Protein AF-0000000084855900 (afdb_homodimer)

Structure (mmCIF, N/CA/C/O backbone):
data_AF-0000000084855900-model_v1
#
loop_
_entity.id
_entity.type
_entity.pdbx_description
1 polymer 'Thioesterase domain-containing protein'
#
loop_
_atom_site.group_PDB
_atom_site.id
_atom_site.type_symbol
_atom_site.label_atom_id
_atom_site.label_alt_id
_atom_site.label_comp_id
_atom_site.label_asym_id
_atom_site.label_entity_id
_atom_site.label_seq_id
_atom_site.pdbx_PDB_ins_code
_atom_site.Cartn_x
_atom_site.Cartn_y
_atom_site.Cartn_z
_atom_site.occupancy
_atom_site.B_iso_or_equiv
_atom_site.auth_seq_id
_atom_site.auth_comp_id
_atom_site.auth_asym_id
_atom_site.auth_atom_id
_atom_site.pdbx_PDB_model_num
ATOM 1 N N . MET A 1 1 ? 32.5 28.688 15.453 1 30.58 1 MET A N 1
ATOM 2 C CA . MET A 1 1 ? 32.219 27.281 15.195 1 30.58 1 MET A CA 1
ATOM 3 C C . MET A 1 1 ? 30.906 27.109 14.438 1 30.58 1 MET A C 1
ATOM 5 O O . MET A 1 1 ? 29.844 27.469 14.945 1 30.58 1 MET A O 1
ATOM 9 N N . SER A 1 2 ? 30.75 27.359 13.164 1 36.22 2 SER A N 1
ATOM 10 C CA . SER A 1 2 ? 29.578 27.469 12.297 1 36.22 2 SER A CA 1
ATOM 11 C C . SER A 1 2 ? 28.672 26.25 12.43 1 36.22 2 SER A C 1
ATOM 13 O O . SER A 1 2 ? 29.125 25.109 12.336 1 36.22 2 SER A O 1
ATOM 15 N N . SER A 1 3 ? 27.734 26.203 13.375 1 38.56 3 SER A N 1
ATOM 16 C CA . SER A 1 3 ? 26.797 25.109 13.648 1 38.56 3 SER A CA 1
ATOM 17 C C . SER A 1 3 ? 26.344 24.438 12.367 1 38.56 3 SER A C 1
ATOM 19 O O . SER A 1 3 ? 25.797 25.094 11.469 1 38.56 3 SER A O 1
ATOM 21 N N . SER A 1 4 ? 27.062 23.578 11.805 1 44.62 4 SER A N 1
ATOM 22 C CA . SER A 1 4 ? 26.781 22.812 10.586 1 44.62 4 SER A CA 1
ATOM 23 C C . SER A 1 4 ? 25.312 22.484 10.469 1 44.62 4 SER A C 1
ATOM 25 O O . SER A 1 4 ? 24.75 21.766 11.312 1 44.62 4 SER A O 1
ATOM 27 N N . GLN A 1 5 ? 24.484 23.391 10.156 1 47.09 5 GLN A N 1
ATOM 28 C CA . GLN A 1 5 ? 23.047 23.281 9.938 1 47.09 5 GLN A CA 1
ATOM 29 C C . GLN A 1 5 ? 22.688 21.984 9.234 1 47.09 5 GLN A C 1
ATOM 31 O O . GLN A 1 5 ? 23.234 21.672 8.172 1 47.09 5 GLN A O 1
ATOM 36 N N . ARG A 1 6 ? 22.422 21.031 10.023 1 54.19 6 ARG A N 1
ATOM 37 C CA . ARG A 1 6 ? 21.984 19.75 9.484 1 54.19 6 ARG A CA 1
ATOM 38 C C . ARG A 1 6 ? 21.094 19.938 8.258 1 54.19 6 ARG A C 1
ATOM 40 O O . ARG A 1 6 ? 20.141 20.719 8.305 1 54.19 6 ARG A O 1
ATOM 47 N N . LYS A 1 7 ? 21.688 19.656 7.051 1 56.81 7 LYS A N 1
ATOM 48 C CA . LYS A 1 7 ? 20.953 19.719 5.789 1 56.81 7 LYS A CA 1
ATOM 49 C C . LYS A 1 7 ? 19.672 18.922 5.855 1 56.81 7 LYS A C 1
ATOM 51 O O . LYS A 1 7 ? 19.688 17.719 6.121 1 56.81 7 LYS A O 1
ATOM 56 N N . VAL A 1 8 ? 18.578 19.625 6.027 1 66.94 8 VAL A N 1
ATOM 57 C CA . VAL A 1 8 ? 17.266 18.953 6.039 1 66.94 8 VAL A CA 1
ATOM 58 C C . VAL A 1 8 ? 16.969 18.391 4.652 1 66.94 8 VAL A C 1
ATOM 60 O O . VAL A 1 8 ? 17.312 19.016 3.639 1 66.94 8 VAL A O 1
ATOM 63 N N . TRP A 1 9 ? 16.531 17.234 4.602 1 67.94 9 TRP A N 1
ATOM 64 C CA . TRP A 1 9 ? 16.266 16.594 3.316 1 67.94 9 TRP A CA 1
ATOM 65 C C . TRP A 1 9 ? 15.117 17.281 2.596 1 67.94 9 TRP A C 1
ATOM 67 O O . TRP A 1 9 ? 15.086 17.344 1.363 1 67.94 9 TRP A O 1
ATOM 77 N N . LEU A 1 10 ? 14.141 17.828 3.396 1 76.19 10 LEU A N 1
ATOM 78 C CA . LEU A 1 10 ? 13 18.547 2.838 1 76.19 10 LEU A CA 1
ATOM 79 C C . LEU A 1 10 ? 12.523 19.641 3.791 1 76.19 10 LEU A C 1
ATOM 81 O O . LEU A 1 10 ? 12.227 19.359 4.957 1 76.19 10 LEU A O 1
ATOM 85 N N . ASP A 1 11 ? 12.477 20.859 3.244 1 80.56 11 ASP A N 1
ATOM 86 C CA . ASP A 1 11 ? 11.875 21.984 3.949 1 80.56 11 ASP A CA 1
ATOM 87 C C . ASP A 1 11 ? 10.461 22.266 3.434 1 80.56 11 ASP A C 1
ATOM 89 O O . ASP A 1 11 ? 10.289 22.734 2.309 1 80.56 11 ASP A O 1
ATOM 93 N N . PRO A 1 12 ? 9.469 22.031 4.277 1 85.44 12 PRO A N 1
ATOM 94 C CA . PRO A 1 12 ? 8.102 22.266 3.822 1 85.44 12 PRO A CA 1
ATOM 95 C C . PRO A 1 12 ? 7.879 23.688 3.336 1 85.44 12 PRO A C 1
ATOM 97 O O . PRO A 1 12 ? 7.078 23.922 2.426 1 85.44 12 PRO A O 1
ATOM 100 N N . ALA A 1 13 ? 8.586 24.609 3.881 1 85.62 13 ALA A N 1
ATOM 101 C CA . ALA A 1 13 ? 8.414 26.016 3.529 1 85.62 13 ALA A CA 1
ATOM 102 C C . ALA A 1 13 ? 8.922 26.297 2.117 1 85.62 13 ALA A C 1
ATOM 104 O O . ALA A 1 13 ? 8.586 27.312 1.52 1 85.62 13 ALA A O 1
ATOM 105 N N . SER A 1 14 ? 9.734 25.391 1.64 1 87.31 14 SER A N 1
ATOM 106 C CA . SER A 1 14 ? 10.32 25.594 0.319 1 87.31 14 SER A CA 1
ATOM 107 C C . SER A 1 14 ? 9.398 25.078 -0.78 1 87.31 14 SER A C 1
ATOM 109 O O . SER A 1 14 ? 9.633 25.328 -1.964 1 87.31 14 SER A O 1
ATOM 111 N N . LEU A 1 15 ? 8.328 24.453 -0.409 1 89.44 15 LEU A N 1
ATOM 112 C CA . LEU A 1 15 ? 7.43 23.859 -1.392 1 89.44 15 LEU A CA 1
ATOM 113 C C . LEU A 1 15 ? 6.422 24.891 -1.898 1 89.44 15 LEU A C 1
ATOM 115 O O . LEU A 1 15 ? 5.996 25.766 -1.147 1 89.44 15 LEU A O 1
ATOM 119 N N . ALA A 1 16 ? 6.078 24.75 -3.158 1 89.12 16 ALA A N 1
ATOM 120 C CA . ALA A 1 16 ? 5.051 25.609 -3.742 1 89.12 16 ALA A CA 1
ATOM 121 C C . ALA A 1 16 ? 3.693 25.359 -3.094 1 89.12 16 ALA A C 1
ATOM 123 O O . ALA A 1 16 ? 3.334 24.219 -2.812 1 89.12 16 ALA A O 1
ATOM 124 N N . ASP A 1 17 ? 2.965 26.469 -2.92 1 92.31 17 ASP A N 1
ATOM 125 C CA . ASP A 1 17 ? 1.607 26.328 -2.402 1 92.31 17 ASP A CA 1
ATOM 126 C C . ASP A 1 17 ? 0.7 25.641 -3.42 1 92.31 17 ASP A C 1
ATOM 128 O O . ASP A 1 17 ? 0.656 26.031 -4.586 1 92.31 17 ASP A O 1
ATOM 132 N N . GLU A 1 18 ? 0.108 24.609 -2.965 1 91.62 18 GLU A N 1
ATOM 133 C CA . GLU A 1 18 ? -0.857 23.859 -3.773 1 91.62 18 GLU A CA 1
ATOM 134 C C . GLU A 1 18 ? -2.105 23.516 -2.967 1 91.62 18 GLU A C 1
ATOM 136 O O . GLU A 1 18 ? -2.051 23.422 -1.738 1 91.62 18 GLU A O 1
ATOM 141 N N . GLY A 1 19 ? -3.199 23.406 -3.701 1 91.81 19 GLY A N 1
ATOM 142 C CA . GLY A 1 19 ? -4.438 23 -3.053 1 91.81 19 GLY A CA 1
ATOM 143 C C . GLY A 1 19 ? -5.184 24.156 -2.42 1 91.81 19 GLY A C 1
ATOM 144 O O . GLY A 1 19 ? -4.797 25.312 -2.588 1 91.81 19 GLY A O 1
ATOM 145 N N . ASP A 1 20 ? -6.316 23.859 -1.825 1 93.25 20 ASP A N 1
ATOM 146 C CA . ASP A 1 20 ? -7.199 24.828 -1.182 1 93.25 20 ASP A CA 1
ATOM 147 C C . ASP A 1 20 ? -7.379 24.5 0.3 1 93.25 20 ASP A C 1
ATOM 149 O O . ASP A 1 20 ? -7.953 23.469 0.649 1 93.25 20 ASP A O 1
ATOM 153 N N . ILE A 1 21 ? -6.922 25.391 1.163 1 95.94 21 ILE A N 1
ATOM 154 C CA . ILE A 1 21 ? -6.984 25.125 2.596 1 95.94 21 ILE A CA 1
ATOM 155 C C . ILE A 1 21 ? -8.258 25.734 3.178 1 95.94 21 ILE A C 1
ATOM 157 O O . ILE A 1 21 ? -8.523 25.594 4.375 1 95.94 21 ILE A O 1
ATOM 161 N N . SER A 1 22 ? -9.055 26.422 2.389 1 94.75 22 SER A N 1
ATOM 162 C CA . SER A 1 22 ? -10.188 27.188 2.885 1 94.75 22 SER A CA 1
ATOM 163 C C . SER A 1 22 ? -11.219 26.281 3.551 1 94.75 22 SER A C 1
ATOM 165 O O . SER A 1 22 ? -11.969 26.719 4.422 1 94.75 22 SER A O 1
ATOM 167 N N . GLU A 1 23 ? -11.266 25.031 3.156 1 93.62 23 GLU A N 1
ATOM 168 C CA . GLU A 1 23 ? -12.266 24.125 3.705 1 93.62 23 GLU A CA 1
ATOM 169 C C . GLU A 1 23 ? -11.68 23.281 4.828 1 93.62 23 GLU A C 1
ATOM 171 O O . GLU A 1 23 ? -12.359 22.422 5.391 1 93.62 23 GLU A O 1
ATOM 176 N N . ILE A 1 24 ? -10.414 23.469 5.109 1 97.38 24 ILE A N 1
ATOM 177 C CA . ILE A 1 24 ? -9.789 22.688 6.172 1 97.38 24 ILE A CA 1
ATOM 178 C C . ILE A 1 24 ? -10.023 23.359 7.52 1 97.38 24 ILE A C 1
ATOM 180 O O . ILE A 1 24 ? -9.477 24.438 7.793 1 97.38 24 ILE A O 1
ATOM 184 N N . GLY A 1 25 ? -10.859 22.781 8.281 1 97.81 25 GLY A N 1
ATOM 185 C CA . GLY A 1 25 ? -11.102 23.281 9.625 1 97.81 25 GLY A CA 1
ATOM 186 C C . GLY A 1 25 ? -10.039 22.859 10.625 1 97.81 25 GLY A C 1
ATOM 187 O O . GLY A 1 25 ? -8.969 22.391 10.234 1 97.81 25 GLY A O 1
ATOM 188 N N . GLY A 1 26 ? -10.289 23.078 11.914 1 97.25 26 GLY A N 1
ATOM 189 C CA . GLY A 1 26 ? -9.375 22.734 12.992 1 97.25 26 GLY A CA 1
ATOM 190 C C . GLY A 1 26 ? -8.727 23.938 13.633 1 97.25 26 GLY A C 1
ATOM 191 O O . GLY A 1 26 ? -9.148 25.078 13.398 1 97.25 26 GLY A O 1
ATOM 192 N N . ASN A 1 27 ? -7.809 23.703 14.477 1 97.69 27 ASN A N 1
ATOM 193 C CA . ASN A 1 27 ? -7.332 24.797 15.328 1 97.69 27 ASN A CA 1
ATOM 194 C C . ASN A 1 27 ? -5.898 25.188 14.977 1 97.69 27 ASN A C 1
ATOM 196 O O . ASN A 1 27 ? -5.215 25.828 15.773 1 97.69 27 ASN A O 1
ATOM 200 N N . LEU A 1 28 ? -5.426 24.734 13.789 1 97.06 28 LEU A N 1
ATOM 201 C CA . LEU A 1 28 ? -4.086 25.141 13.367 1 97.06 28 LEU A CA 1
ATOM 202 C C . LEU A 1 28 ? -4.137 26.406 12.516 1 97.06 28 LEU A C 1
ATOM 204 O O . LEU A 1 28 ? -5.121 26.656 11.82 1 97.06 28 LEU A O 1
ATOM 208 N N . PRO A 1 29 ? -3.07 27.188 12.625 1 96.31 29 PRO A N 1
ATOM 209 C CA . PRO A 1 29 ? -3.027 28.375 11.766 1 96.31 29 PRO A CA 1
ATOM 210 C C . PRO A 1 29 ? -2.947 28.031 10.281 1 96.31 29 PRO A C 1
ATOM 212 O O . PRO A 1 29 ? -2.508 26.938 9.922 1 96.31 29 PRO A O 1
ATOM 215 N N . ASP A 1 30 ? -3.303 29 9.414 1 96.5 30 ASP A N 1
ATOM 216 C CA . ASP A 1 30 ? -3.402 28.781 7.977 1 96.5 30 ASP A CA 1
ATOM 217 C C . ASP A 1 30 ? -2.047 28.406 7.383 1 96.5 30 ASP A C 1
ATOM 219 O O . ASP A 1 30 ? -1.97 27.578 6.473 1 96.5 30 ASP A O 1
ATOM 223 N N . HIS A 1 31 ? -1.013 29.016 7.922 1 94.88 31 HIS A N 1
ATOM 224 C CA . HIS A 1 31 ? 0.285 28.734 7.316 1 94.88 31 HIS A CA 1
ATOM 225 C C . HIS A 1 31 ? 0.711 27.297 7.562 1 94.88 31 HIS A C 1
ATOM 227 O O . HIS A 1 31 ? 1.352 26.672 6.711 1 94.88 31 HIS A O 1
ATOM 233 N N . ILE A 1 32 ? 0.362 26.703 8.672 1 95.31 32 ILE A N 1
ATOM 234 C CA . ILE A 1 32 ? 0.676 25.312 8.969 1 95.31 32 ILE A CA 1
ATOM 235 C C . ILE A 1 32 ? -0.184 24.391 8.094 1 95.31 32 ILE A C 1
ATOM 237 O O . ILE A 1 32 ? 0.309 23.406 7.547 1 95.31 32 ILE A O 1
ATOM 241 N N . LYS A 1 33 ? -1.46 24.781 7.961 1 96.94 33 LYS A N 1
ATOM 242 C CA . LYS A 1 33 ? -2.342 24.016 7.082 1 96.94 33 LYS A CA 1
ATOM 243 C C . LYS A 1 33 ? -1.806 23.984 5.656 1 96.94 33 LYS A C 1
ATOM 245 O O . LYS A 1 33 ? -1.74 22.922 5.031 1 96.94 33 LYS A O 1
ATOM 250 N N . GLN A 1 34 ? -1.378 25.125 5.211 1 96.69 34 GLN A N 1
ATOM 251 C CA . GLN A 1 34 ? -0.887 25.234 3.842 1 96.69 34 GLN A CA 1
ATOM 252 C C . GLN A 1 34 ? 0.396 24.422 3.652 1 96.69 34 GLN A C 1
ATOM 254 O O . GLN A 1 34 ? 0.539 23.703 2.67 1 96.69 34 GLN A O 1
ATOM 259 N N . GLN A 1 35 ? 1.272 24.562 4.566 1 94.69 35 GLN A N 1
ATOM 260 C CA . GLN A 1 35 ? 2.539 23.859 4.438 1 94.69 35 GLN A CA 1
ATOM 261 C C . GLN A 1 35 ? 2.328 22.344 4.484 1 94.69 35 GLN A C 1
ATOM 263 O O . GLN A 1 35 ? 2.977 21.594 3.748 1 94.69 35 GLN A O 1
ATOM 268 N N . SER A 1 36 ? 1.491 21.922 5.379 1 95.31 36 SER A N 1
ATOM 269 C CA . SER A 1 36 ? 1.183 20.5 5.449 1 95.31 36 SER A CA 1
ATOM 270 C C . SER A 1 36 ? 0.576 20 4.145 1 95.31 36 SER A C 1
ATOM 272 O O . SER A 1 36 ? 0.963 18.953 3.637 1 95.31 36 SER A O 1
ATOM 274 N N . LEU A 1 37 ? -0.334 20.75 3.621 1 95.75 37 LEU A N 1
ATOM 275 C CA . LEU A 1 37 ? -0.956 20.391 2.354 1 95.75 37 LEU A CA 1
ATOM 276 C C . LEU A 1 37 ? 0.073 20.375 1.228 1 95.75 37 LEU A C 1
ATOM 278 O O . LEU A 1 37 ? 0.018 19.516 0.339 1 95.75 37 LEU A O 1
ATOM 282 N N . ASN A 1 38 ? 0.996 21.328 1.29 1 94.69 38 ASN A N 1
ATOM 283 C CA . ASN A 1 38 ? 2.074 21.344 0.307 1 94.69 38 ASN A CA 1
ATOM 284 C C . ASN A 1 38 ? 2.885 20.047 0.338 1 94.69 38 ASN A C 1
ATOM 286 O O . ASN A 1 38 ? 3.209 19.484 -0.711 1 94.69 38 ASN A O 1
ATOM 290 N N . VAL A 1 39 ? 3.178 19.594 1.516 1 92.25 39 VAL A N 1
ATOM 291 C CA . VAL A 1 39 ? 3.943 18.359 1.662 1 92.25 39 VAL A CA 1
ATOM 292 C C . VAL A 1 39 ? 3.145 17.188 1.102 1 92.25 39 VAL A C 1
ATOM 294 O O . VAL A 1 39 ? 3.664 16.406 0.313 1 92.25 39 VAL A O 1
ATOM 297 N N . TYR A 1 40 ? 1.923 17.141 1.47 1 93.69 40 TYR A N 1
ATOM 298 C CA . TYR A 1 40 ? 1.043 16.062 1.015 1 93.69 40 TYR A CA 1
ATOM 299 C C . TYR A 1 40 ? 0.983 16.016 -0.508 1 93.69 40 TYR A C 1
ATOM 301 O O . TYR A 1 40 ? 1.199 14.969 -1.112 1 93.69 40 TYR A O 1
ATOM 309 N N . LEU A 1 41 ? 0.781 17.125 -1.14 1 92.69 41 LEU A N 1
ATOM 310 C CA . LEU A 1 41 ? 0.52 17.188 -2.574 1 92.69 41 LEU A CA 1
ATOM 311 C C . LEU A 1 41 ? 1.815 17.047 -3.369 1 92.69 41 LEU A C 1
ATOM 313 O O . LEU A 1 41 ? 1.841 16.422 -4.422 1 92.69 41 LEU A O 1
ATOM 317 N N . ASN A 1 42 ? 2.904 17.594 -2.83 1 88.62 42 ASN A N 1
ATOM 318 C CA . ASN A 1 42 ? 4.141 17.609 -3.604 1 88.62 42 ASN A CA 1
ATOM 319 C C . ASN A 1 42 ? 4.961 16.344 -3.381 1 88.62 42 ASN A C 1
ATOM 321 O O . ASN A 1 42 ? 5.645 15.875 -4.293 1 88.62 42 ASN A O 1
ATOM 325 N N . MET A 1 43 ? 4.906 15.805 -2.25 1 85.19 43 MET A N 1
ATOM 326 C CA . MET A 1 43 ? 5.754 14.664 -1.932 1 85.19 43 MET A CA 1
ATOM 327 C C . MET A 1 43 ? 4.957 13.359 -1.987 1 85.19 43 MET A C 1
ATOM 329 O O . MET A 1 43 ? 5.469 12.336 -2.436 1 85.19 43 MET A O 1
ATOM 333 N N . GLY A 1 44 ? 3.764 13.359 -1.503 1 85.81 44 GLY A N 1
ATOM 334 C CA . GLY A 1 44 ? 2.924 12.172 -1.46 1 85.81 44 GLY A CA 1
ATOM 335 C C . GLY A 1 44 ? 2.217 11.898 -2.773 1 85.81 44 GLY A C 1
ATOM 336 O O . GLY A 1 44 ? 2.365 10.812 -3.346 1 85.81 44 GLY A O 1
ATOM 337 N N . VAL A 1 45 ? 1.446 12.844 -3.262 1 86.88 45 VAL A N 1
ATOM 338 C CA . VAL A 1 45 ? 0.647 12.695 -4.473 1 86.88 45 VAL A CA 1
ATOM 339 C C . VAL A 1 45 ? 1.517 12.953 -5.699 1 86.88 45 VAL A C 1
ATOM 341 O O . VAL A 1 45 ? 1.47 12.195 -6.672 1 86.88 45 VAL A O 1
ATOM 344 N N . SER A 1 46 ? 2.391 14.016 -5.57 1 81.94 46 SER A N 1
ATOM 345 C CA . SER A 1 46 ? 3.379 14.375 -6.582 1 81.94 46 SER A CA 1
ATOM 346 C C . SER A 1 46 ? 2.709 14.852 -7.863 1 81.94 46 SER A C 1
ATOM 348 O O . SER A 1 46 ? 1.898 15.781 -7.836 1 81.94 46 SER A O 1
ATOM 350 N N . THR A 1 47 ? 3 14.266 -9.125 1 84.75 47 THR A N 1
ATOM 351 C CA . THR A 1 47 ? 2.561 14.812 -10.406 1 84.75 47 THR A CA 1
ATOM 352 C C . THR A 1 47 ? 1.522 13.906 -11.055 1 84.75 47 THR A C 1
ATOM 354 O O . THR A 1 47 ? 1.385 12.742 -10.672 1 84.75 47 THR A O 1
ATOM 357 N N . PRO A 1 48 ? 0.795 14.383 -12.023 1 84.94 48 PRO A N 1
ATOM 358 C CA . PRO A 1 48 ? -0.273 13.617 -12.664 1 84.94 48 PRO A CA 1
ATOM 359 C C . PRO A 1 48 ? 0.227 12.312 -13.273 1 84.94 48 PRO A C 1
ATOM 361 O O . PRO A 1 48 ? -0.548 11.359 -13.438 1 84.94 48 PRO A O 1
ATOM 364 N N . SER A 1 49 ? 1.394 12.234 -13.602 1 84.06 49 SER A N 1
ATOM 365 C CA . SER A 1 49 ? 1.915 11.031 -14.234 1 84.06 49 SER A CA 1
ATOM 366 C C . SER A 1 49 ? 2.342 10 -13.188 1 84.06 49 SER A C 1
ATOM 368 O O . SER A 1 49 ? 2.645 8.859 -13.523 1 84.06 49 SER A O 1
ATOM 370 N N . ARG A 1 50 ? 2.248 10.438 -11.922 1 83.19 50 ARG A N 1
ATOM 371 C CA . ARG A 1 50 ? 2.789 9.57 -10.875 1 83.19 50 ARG A CA 1
ATOM 372 C C . ARG A 1 50 ? 1.726 8.617 -10.352 1 83.19 50 ARG A C 1
ATOM 374 O O . ARG A 1 50 ? 0.531 8.914 -10.406 1 83.19 50 ARG A O 1
ATOM 381 N N . PHE A 1 51 ? 2.236 7.559 -9.836 1 83.75 51 PHE A N 1
ATOM 382 C CA . PHE A 1 51 ? 1.392 6.547 -9.211 1 83.75 51 PHE A CA 1
ATOM 383 C C . PHE A 1 51 ? 0.511 7.168 -8.133 1 83.75 51 PHE A C 1
ATOM 385 O O . PHE A 1 51 ? 0.986 7.961 -7.32 1 83.75 51 PHE A O 1
ATOM 392 N N . GLY A 1 52 ? -0.787 6.906 -8.219 1 84.81 52 GLY A N 1
ATOM 393 C CA . GLY A 1 52 ? -1.71 7.25 -7.148 1 84.81 52 GLY A CA 1
ATOM 394 C C . GLY A 1 52 ? -2.174 8.695 -7.199 1 84.81 52 GLY A C 1
ATOM 395 O O . GLY A 1 52 ? -2.893 9.148 -6.309 1 84.81 52 GLY A O 1
ATOM 396 N N . TYR A 1 53 ? -1.761 9.359 -8.203 1 88.06 53 TYR A N 1
ATOM 397 C CA . TYR A 1 53 ? -2.061 10.781 -8.305 1 88.06 53 TYR A CA 1
ATOM 398 C C . TYR A 1 53 ? -3.559 11.039 -8.195 1 88.06 53 TYR A C 1
ATOM 400 O O . TYR A 1 53 ? -4 11.852 -7.379 1 88.06 53 TYR A O 1
ATOM 408 N N . LYS A 1 54 ? -4.328 10.32 -8.992 1 88.5 54 LYS A N 1
ATOM 409 C CA . LYS A 1 54 ? -5.77 10.531 -9 1 88.5 54 LYS A CA 1
ATOM 410 C C . LYS A 1 54 ? -6.379 10.242 -7.633 1 88.5 54 LYS A C 1
ATOM 412 O O . LYS A 1 54 ? -7.211 11.008 -7.145 1 88.5 54 LYS A O 1
ATOM 417 N N . LEU A 1 55 ? -5.98 9.195 -7.055 1 91.06 55 LEU A N 1
ATOM 418 C CA . LEU A 1 55 ? -6.488 8.805 -5.742 1 91.06 55 LEU A CA 1
ATOM 419 C C . LEU A 1 55 ? -6.113 9.844 -4.688 1 91.06 55 LEU A C 1
ATOM 421 O O . LEU A 1 55 ? -6.977 10.328 -3.953 1 91.06 55 LEU A O 1
ATOM 425 N N . GLY A 1 56 ? -4.879 10.219 -4.645 1 92.94 56 GLY A N 1
ATOM 426 C CA . GLY A 1 56 ? -4.422 11.195 -3.668 1 92.94 56 GLY A CA 1
ATOM 427 C C . GLY A 1 56 ? -5.125 12.531 -3.785 1 92.94 56 GLY A C 1
ATOM 428 O O . GLY A 1 56 ? -5.43 13.172 -2.775 1 92.94 56 GLY A O 1
ATOM 429 N N . ARG A 1 57 ? -5.367 12.867 -5.012 1 93.31 57 ARG A N 1
ATOM 430 C CA . ARG A 1 57 ? -6.004 14.156 -5.266 1 93.31 57 ARG A CA 1
ATOM 431 C C . ARG A 1 57 ? -7.477 14.125 -4.883 1 93.31 57 ARG A C 1
ATOM 433 O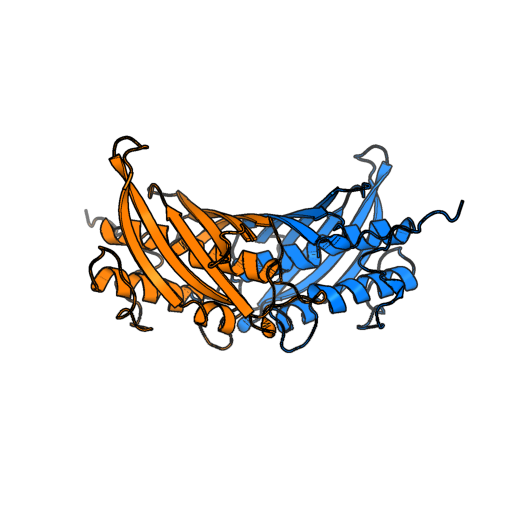 O . ARG A 1 57 ? -8.102 15.172 -4.695 1 93.31 57 ARG A O 1
ATOM 440 N N . SER A 1 58 ? -8.031 13 -4.766 1 94.81 58 SER A N 1
ATOM 441 C CA . SER A 1 58 ? -9.453 12.852 -4.496 1 94.81 58 SER A CA 1
ATOM 442 C C . SER A 1 58 ? -9.75 12.969 -3.006 1 94.81 58 SER A C 1
ATOM 444 O O . SER A 1 58 ? -10.914 13.016 -2.602 1 94.81 58 SER A O 1
ATOM 446 N N . VAL A 1 59 ? -8.758 13 -2.154 1 96.75 59 VAL A N 1
ATOM 447 C CA . VAL A 1 59 ? -8.961 13.156 -0.717 1 96.75 59 VAL A CA 1
ATOM 448 C C . VAL A 1 59 ? -9.312 14.602 -0.398 1 96.75 59 VAL A C 1
ATOM 450 O O . VAL A 1 59 ? -8.57 15.523 -0.759 1 96.75 59 VAL A O 1
ATOM 453 N N . LYS A 1 60 ? -10.438 14.805 0.186 1 97.12 60 LYS A N 1
ATOM 454 C CA . LYS A 1 60 ? -10.836 16.109 0.688 1 97.12 60 LYS A CA 1
ATOM 455 C C . LYS A 1 60 ? -10.469 16.281 2.158 1 97.12 60 LYS A C 1
ATOM 457 O O . LYS A 1 60 ? -11.031 15.609 3.025 1 97.12 60 LYS A O 1
ATOM 462 N N . TRP A 1 61 ? -9.625 17.172 2.449 1 97.69 61 TRP A N 1
ATOM 463 C CA . TRP A 1 61 ? -9.195 17.391 3.826 1 97.69 61 TRP A CA 1
ATOM 464 C C . TRP A 1 61 ? -10.219 18.234 4.586 1 97.69 61 TRP A C 1
ATOM 466 O O . TRP A 1 61 ? -10.656 19.281 4.094 1 97.69 61 TRP A O 1
ATOM 476 N N . ILE A 1 62 ? -10.484 17.812 5.797 1 97.62 62 ILE A N 1
ATOM 477 C CA . ILE A 1 62 ? -11.586 18.391 6.555 1 97.62 62 ILE A CA 1
ATOM 478 C C . ILE A 1 62 ? -11.039 19.109 7.785 1 97.62 62 ILE A C 1
ATOM 480 O O . ILE A 1 62 ? -11.562 20.156 8.18 1 97.62 62 ILE A O 1
ATOM 484 N N . GLU A 1 63 ? -10.008 18.547 8.328 1 97.69 63 GLU A N 1
ATOM 485 C CA . GLU A 1 63 ? -9.578 19.078 9.625 1 97.69 63 GLU A CA 1
ATOM 486 C C . GLU A 1 63 ? -8.094 18.812 9.867 1 97.69 63 GLU A C 1
ATOM 488 O O . GLU A 1 63 ? -7.602 17.719 9.562 1 97.69 63 GLU A O 1
ATOM 493 N N . TYR A 1 64 ? -7.414 19.781 10.328 1 98.12 64 TYR A N 1
ATOM 494 C CA . TYR A 1 64 ? -6.105 19.672 10.961 1 98.12 64 TYR A CA 1
ATOM 495 C C . TYR A 1 64 ? -6.137 20.234 12.375 1 98.12 64 TYR A C 1
ATOM 497 O O . TYR A 1 64 ? -6.441 21.406 12.586 1 98.12 64 TYR A O 1
ATOM 505 N N . SER A 1 65 ? -5.828 19.406 13.359 1 97.75 65 SER A N 1
ATOM 506 C CA . SER A 1 65 ? -5.949 19.859 14.742 1 97.75 65 SER A CA 1
ATOM 507 C C . SER A 1 65 ? -4.875 19.234 15.625 1 97.75 65 SER A C 1
ATOM 509 O O . SER A 1 65 ? -4.387 18.141 15.344 1 97.75 65 SER A O 1
ATOM 511 N N . ILE A 1 66 ? -4.508 19.969 16.609 1 96.38 66 ILE A N 1
ATOM 512 C CA . ILE A 1 66 ? -3.727 19.453 17.719 1 96.38 66 ILE A CA 1
ATOM 513 C C . ILE A 1 66 ? -4.465 19.719 19.031 1 96.38 66 ILE A C 1
ATOM 515 O O . ILE A 1 66 ? -4.902 20.844 19.281 1 96.38 66 ILE A O 1
ATOM 519 N N . HIS A 1 67 ? -4.645 18.656 19.719 1 94.69 67 HIS A N 1
ATOM 520 C CA . HIS A 1 67 ? -5.352 18.766 20.984 1 94.69 67 HIS A CA 1
ATOM 521 C C . HIS A 1 67 ? -4.594 18.062 22.094 1 94.69 67 HIS A C 1
ATOM 523 O O . HIS A 1 67 ? -3.75 17.203 21.828 1 94.69 67 HIS A O 1
ATOM 529 N N . LYS A 1 68 ? -4.91 18.578 23.312 1 91.38 68 LYS A N 1
ATOM 530 C CA . LYS A 1 68 ? -4.457 17.812 24.469 1 91.38 68 LYS A CA 1
ATOM 531 C C . LYS A 1 68 ? -5.344 16.594 24.703 1 91.38 68 LYS A C 1
ATOM 533 O O . LYS A 1 68 ? -6.566 16.672 24.562 1 91.38 68 LYS A O 1
ATOM 538 N N . ASN A 1 69 ? -4.672 15.469 24.922 1 85.88 69 ASN A N 1
ATOM 539 C CA . ASN A 1 69 ? -5.391 14.227 25.188 1 85.88 69 ASN A CA 1
ATOM 540 C C . ASN A 1 69 ? -5.488 13.945 26.688 1 85.88 69 ASN A C 1
ATOM 542 O O . ASN A 1 69 ? -4.508 13.547 27.312 1 85.88 69 ASN A O 1
ATOM 546 N N . PRO A 1 70 ? -6.629 14.117 27.25 1 86.12 70 PRO A N 1
ATOM 547 C CA . PRO A 1 70 ? -6.758 13.914 28.703 1 86.12 70 PRO A CA 1
ATOM 548 C C . PRO A 1 70 ? -6.426 12.484 29.125 1 86.12 70 PRO A C 1
ATOM 550 O O . PRO A 1 70 ? -5.898 12.273 30.219 1 86.12 70 PRO A O 1
ATOM 553 N N . GLU A 1 71 ? -6.672 11.594 28.344 1 83.38 71 GLU A N 1
ATOM 554 C CA . GLU A 1 71 ? -6.406 10.195 28.656 1 83.38 71 GLU A CA 1
ATOM 555 C C . GLU A 1 71 ? -4.906 9.906 28.672 1 83.38 71 GLU A C 1
ATOM 557 O O . GLU A 1 71 ? -4.473 8.875 29.188 1 83.38 71 GLU A O 1
ATOM 562 N N . ARG A 1 72 ? -4.215 10.828 28.109 1 82.69 72 ARG A N 1
ATOM 563 C CA . ARG A 1 72 ? -2.764 10.688 28.078 1 82.69 72 ARG A CA 1
ATOM 564 C C . ARG A 1 72 ? -2.09 11.797 28.891 1 82.69 72 ARG A C 1
ATOM 566 O O . ARG A 1 72 ? -1.09 12.367 28.453 1 82.69 72 ARG A O 1
ATOM 573 N N . ASN A 1 73 ? -2.666 12.07 29.984 1 88.62 73 ASN A N 1
ATOM 574 C CA . ASN A 1 73 ? -2.148 13.055 30.922 1 88.62 73 ASN A CA 1
ATOM 575 C C . ASN A 1 73 ? -1.968 14.422 30.266 1 88.62 73 ASN A C 1
ATOM 577 O O . ASN A 1 73 ? -1.02 15.148 30.578 1 88.62 73 ASN A O 1
ATOM 581 N N . GLY A 1 74 ? -2.721 14.633 29.203 1 87.25 74 GLY A N 1
ATOM 582 C CA . GLY A 1 74 ? -2.732 15.945 28.594 1 87.25 74 GLY A CA 1
ATOM 583 C C . GLY A 1 74 ? -1.684 16.109 27.516 1 87.25 74 GLY A C 1
ATOM 584 O O . GLY A 1 74 ? -1.439 17.219 27.031 1 87.25 74 GLY A O 1
ATOM 585 N N . ARG A 1 75 ? -1.146 15.023 27.203 1 87.69 75 ARG A N 1
ATOM 586 C CA . ARG A 1 75 ? -0.185 15.117 26.109 1 87.69 75 ARG A CA 1
ATOM 587 C C . ARG A 1 75 ? -0.883 15.453 24.797 1 87.69 75 ARG A C 1
ATOM 589 O O . ARG A 1 75 ? -2.037 15.07 24.594 1 87.69 75 ARG A O 1
ATOM 596 N N . ALA A 1 76 ? -0.101 16.156 23.969 1 91.56 76 ALA A N 1
ATOM 597 C CA . ALA A 1 76 ? -0.678 16.625 22.719 1 91.56 76 ALA A CA 1
ATOM 598 C C . ALA A 1 76 ? -0.813 15.492 21.703 1 91.56 76 ALA A C 1
ATOM 600 O O . ALA A 1 76 ? 0.002 14.57 21.703 1 91.56 76 ALA A O 1
ATOM 601 N N . GLU A 1 77 ? -1.892 15.539 20.938 1 94.06 77 GLU A N 1
ATOM 602 C CA . GLU A 1 77 ? -2.078 14.672 19.781 1 94.06 77 GLU A CA 1
ATOM 603 C C . GLU A 1 77 ? -2.449 15.484 18.547 1 94.06 77 GLU A C 1
ATOM 605 O O . GLU A 1 77 ? -3.209 16.453 18.641 1 94.06 77 GLU A O 1
ATOM 610 N N . ALA A 1 78 ? -1.842 15.148 17.484 1 96.25 78 ALA A N 1
ATOM 611 C CA . ALA A 1 78 ? -2.166 15.766 16.203 1 96.25 78 ALA A CA 1
ATOM 612 C C . ALA A 1 78 ? -3.121 14.883 15.398 1 96.25 78 ALA A C 1
ATOM 614 O O . ALA A 1 78 ? -2.965 13.664 15.359 1 96.25 78 ALA A O 1
ATOM 615 N N . ILE A 1 79 ? -4.105 15.531 14.805 1 96.88 79 ILE A N 1
ATOM 616 C CA . ILE A 1 79 ? -5.133 14.797 14.07 1 96.88 79 ILE A CA 1
ATOM 617 C C . ILE A 1 79 ? -5.348 15.445 12.703 1 96.88 79 ILE A C 1
ATOM 619 O O . ILE A 1 79 ? -5.473 16.672 12.602 1 96.88 79 ILE A O 1
ATOM 623 N N . THR A 1 80 ? -5.289 14.648 11.68 1 98.25 80 THR A N 1
ATOM 624 C CA . THR A 1 80 ? -5.785 15.047 10.367 1 98.25 80 THR A CA 1
ATOM 625 C C . THR A 1 80 ? -6.98 14.195 9.961 1 98.25 80 THR A C 1
ATOM 627 O O . THR A 1 80 ? -7.004 12.992 10.211 1 98.25 80 THR A O 1
ATOM 630 N N . LEU A 1 81 ? -7.949 14.859 9.414 1 98.25 81 LEU A N 1
ATOM 631 C CA . LEU A 1 81 ? -9.172 14.203 8.953 1 98.25 81 LEU A CA 1
ATOM 632 C C . LEU A 1 81 ? -9.43 14.5 7.48 1 98.25 81 LEU A C 1
ATOM 634 O O . LEU A 1 81 ? -9.422 15.664 7.066 1 98.25 81 LEU A O 1
ATOM 638 N N . GLY A 1 82 ? -9.594 13.477 6.684 1 98.12 82 GLY A N 1
ATOM 639 C CA . GLY A 1 82 ? -9.961 13.594 5.281 1 98.12 82 GLY A CA 1
ATOM 640 C C . GLY A 1 82 ? -11.141 12.719 4.902 1 98.12 82 GLY A C 1
ATOM 641 O O . GLY A 1 82 ? -11.57 11.867 5.684 1 98.12 82 GLY A O 1
ATOM 642 N N . GLU A 1 83 ? -11.719 12.992 3.779 1 98.25 83 GLU A N 1
ATOM 643 C CA . GLU A 1 83 ? -12.805 12.18 3.229 1 98.25 83 GLU A CA 1
ATOM 644 C C . GLU A 1 83 ? -12.547 11.844 1.763 1 98.25 83 GLU A C 1
ATOM 646 O O . GLU A 1 83 ? -11.914 12.617 1.039 1 98.25 83 GLU A O 1
ATOM 651 N N . ILE A 1 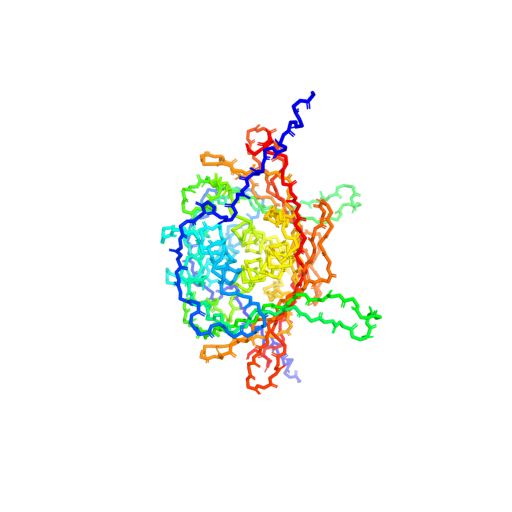84 ? -13.094 10.703 1.386 1 97.88 84 ILE A N 1
ATOM 652 C CA . ILE A 1 84 ? -12.992 10.281 -0.009 1 97.88 84 ILE A CA 1
ATOM 653 C C . ILE A 1 84 ? -14.219 9.461 -0.387 1 97.88 84 ILE A C 1
ATOM 655 O O . ILE A 1 84 ? -14.719 8.664 0.418 1 97.88 84 ILE A O 1
ATOM 659 N N . VAL A 1 85 ? -14.648 9.648 -1.558 1 98.12 85 VAL A N 1
ATOM 660 C CA . VAL A 1 85 ? -15.734 8.836 -2.096 1 98.12 85 VAL A CA 1
ATOM 661 C C . VAL A 1 85 ? -15.164 7.746 -2.998 1 98.12 85 VAL A C 1
ATOM 663 O O . VAL A 1 85 ? -14.344 8.023 -3.879 1 98.12 85 VAL A O 1
ATOM 666 N N . VAL A 1 86 ? -15.617 6.523 -2.762 1 96.94 86 VAL A N 1
ATOM 667 C CA . VAL A 1 86 ? -15.133 5.383 -3.533 1 96.94 86 VAL A CA 1
ATOM 668 C C . VAL A 1 86 ? -15.664 5.465 -4.965 1 96.94 86 VAL A C 1
ATOM 670 O O . VAL A 1 86 ? -16.875 5.535 -5.184 1 96.94 86 VAL A O 1
ATOM 673 N N . THR A 1 87 ? -14.727 5.508 -5.875 1 95.38 87 THR A N 1
ATOM 674 C CA . THR A 1 87 ? -15.062 5.531 -7.293 1 95.38 87 THR A CA 1
ATOM 675 C C . THR A 1 87 ? -14.641 4.23 -7.969 1 95.38 87 THR A C 1
ATOM 677 O O . THR A 1 87 ? -13.953 3.404 -7.367 1 95.38 87 THR A O 1
ATOM 680 N N . GLU A 1 88 ? -15.031 4.016 -9.172 1 92.19 88 GLU A N 1
ATOM 681 C CA . GLU A 1 88 ? -14.836 2.764 -9.898 1 92.19 88 GLU A CA 1
ATOM 682 C C . GLU A 1 88 ? -13.352 2.434 -10.031 1 92.19 88 GLU A C 1
ATOM 684 O O . GLU A 1 88 ? -12.961 1.263 -9.984 1 92.19 88 GLU A O 1
ATOM 689 N N . ASP A 1 89 ? -12.539 3.404 -10.211 1 91.12 89 ASP A N 1
ATOM 690 C CA . ASP A 1 89 ? -11.117 3.189 -10.484 1 91.12 89 ASP A CA 1
ATOM 691 C C . ASP A 1 89 ? -10.391 2.711 -9.227 1 91.12 89 ASP A C 1
ATOM 693 O O . ASP A 1 89 ? -9.227 2.291 -9.305 1 91.12 89 ASP A O 1
ATOM 697 N N . MET A 1 90 ? -11.117 2.699 -8.086 1 91.88 90 MET A N 1
ATOM 698 C CA . MET A 1 90 ? -10.508 2.297 -6.824 1 91.88 90 MET A CA 1
ATOM 699 C C . MET A 1 90 ? -10.852 0.852 -6.484 1 91.88 90 MET A C 1
ATOM 701 O O . MET A 1 90 ? -10.375 0.31 -5.488 1 91.88 90 MET A O 1
ATOM 705 N N . LEU A 1 91 ? -11.594 0.242 -7.301 1 89.25 91 LEU A N 1
ATOM 706 C CA . LEU A 1 91 ? -12.109 -1.088 -6.996 1 89.25 91 LEU A CA 1
ATOM 707 C C . LEU A 1 91 ? -11.18 -2.168 -7.539 1 89.25 91 LEU A C 1
ATOM 709 O O . LEU A 1 91 ? -10.484 -1.95 -8.531 1 89.25 91 LEU A O 1
ATOM 713 N N . ASN A 1 92 ? -11.211 -3.277 -6.82 1 83.62 92 ASN A N 1
ATOM 714 C CA . ASN A 1 92 ? -10.523 -4.457 -7.332 1 83.62 92 ASN A CA 1
ATOM 715 C C . ASN A 1 92 ? -11.422 -5.273 -8.258 1 83.62 92 ASN A C 1
ATOM 717 O O . ASN A 1 92 ? -12.484 -4.809 -8.656 1 83.62 92 ASN A O 1
ATOM 721 N N . GLY A 1 93 ? -10.938 -6.461 -8.672 1 80.69 93 GLY A N 1
ATOM 722 C CA . GLY A 1 93 ? -11.695 -7.293 -9.594 1 80.69 93 GLY A CA 1
ATOM 723 C C . GLY A 1 93 ? -12.977 -7.844 -9 1 80.69 93 GLY A C 1
ATOM 724 O O . GLY A 1 93 ? -13.859 -8.297 -9.727 1 80.69 93 GLY A O 1
ATOM 725 N N . ALA A 1 94 ? -13.078 -7.844 -7.664 1 79.38 94 ALA A N 1
ATOM 726 C CA . ALA A 1 94 ? -14.297 -8.289 -6.984 1 79.38 94 ALA A CA 1
ATOM 727 C C . ALA A 1 94 ? -15.242 -7.121 -6.738 1 79.38 94 ALA A C 1
ATOM 729 O O . ALA A 1 94 ? -16.203 -7.242 -5.977 1 79.38 94 ALA A O 1
ATOM 730 N N . ASP A 1 95 ? -14.859 -5.941 -7.207 1 85.69 95 ASP A N 1
ATOM 731 C CA . ASP A 1 95 ? -15.664 -4.727 -7.152 1 85.69 95 ASP A CA 1
ATOM 732 C C . ASP A 1 95 ? -15.773 -4.203 -5.723 1 85.69 95 ASP A C 1
ATOM 734 O O . ASP A 1 95 ? -16.828 -3.717 -5.312 1 85.69 95 ASP A O 1
ATOM 738 N N . THR A 1 96 ? -14.844 -4.461 -4.984 1 87.62 96 THR A N 1
ATOM 739 C CA . THR A 1 96 ? -14.664 -3.814 -3.691 1 87.62 96 THR A CA 1
ATOM 740 C C . THR A 1 96 ? -13.406 -2.961 -3.684 1 87.62 96 THR A C 1
ATOM 742 O O . THR A 1 96 ? -12.602 -3.018 -4.621 1 87.62 96 THR A O 1
ATOM 745 N N . PHE A 1 97 ? -13.344 -2.135 -2.67 1 90.19 97 PHE A N 1
ATOM 746 C CA . PHE A 1 97 ? -12.195 -1.25 -2.574 1 90.19 97 PHE A CA 1
ATOM 747 C C . PHE A 1 97 ? -10.898 -2.053 -2.541 1 90.19 97 PHE A C 1
ATOM 749 O O . PHE A 1 97 ? -10.734 -2.947 -1.708 1 90.19 97 PHE A O 1
ATOM 756 N N . HIS A 1 98 ? -10.055 -1.811 -3.441 1 89.88 98 HIS A N 1
ATOM 757 C CA . HIS A 1 98 ? -8.789 -2.533 -3.574 1 89.88 98 HIS A CA 1
ATOM 758 C C . HIS A 1 98 ? -7.926 -2.369 -2.33 1 89.88 98 HIS A C 1
ATOM 760 O O . HIS A 1 98 ? -7.688 -1.246 -1.877 1 89.88 98 HIS A O 1
ATOM 766 N N . GLY A 1 99 ? -7.352 -3.406 -1.789 1 89.19 99 GLY A N 1
ATOM 767 C CA . GLY A 1 99 ? -6.523 -3.367 -0.595 1 89.19 99 GLY A CA 1
ATOM 768 C C . GLY A 1 99 ? -5.293 -2.494 -0.75 1 89.19 99 GLY A C 1
ATOM 769 O O . GLY A 1 99 ? -4.93 -1.755 0.168 1 89.19 99 GLY A O 1
ATOM 770 N N . ALA A 1 100 ? -4.742 -2.584 -1.898 1 88.44 100 ALA A N 1
ATOM 771 C CA . ALA A 1 100 ? -3.543 -1.789 -2.152 1 88.44 100 ALA A CA 1
ATOM 772 C C . ALA A 1 100 ? -3.869 -0.299 -2.191 1 88.44 100 ALA A C 1
ATOM 774 O O . ALA A 1 100 ? -3.035 0.536 -1.835 1 88.44 100 ALA A O 1
ATOM 775 N N . CYS A 1 101 ? -5.055 0.021 -2.641 1 91.5 101 CYS A N 1
ATOM 776 C CA . CYS A 1 101 ? -5.512 1.405 -2.611 1 91.5 101 CYS A CA 1
ATOM 777 C C . CYS A 1 101 ? -5.66 1.901 -1.179 1 91.5 101 CYS A C 1
ATOM 779 O O . CYS A 1 101 ? -5.258 3.023 -0.862 1 91.5 101 CYS A O 1
ATOM 781 N N . LEU A 1 102 ? -6.211 1.068 -0.4 1 94.81 102 LEU A N 1
ATOM 782 C CA . LEU A 1 102 ? -6.344 1.411 1.012 1 94.81 102 LEU A CA 1
ATOM 783 C C . LEU A 1 102 ? -4.973 1.592 1.659 1 94.81 102 LEU A C 1
ATOM 785 O O . LEU A 1 102 ? -4.766 2.531 2.43 1 94.81 102 LEU A O 1
ATOM 789 N N . ALA A 1 103 ? -4.07 0.672 1.347 1 93.88 103 ALA A N 1
ATOM 790 C CA . ALA A 1 103 ? -2.715 0.784 1.882 1 93.88 103 ALA A CA 1
ATOM 791 C C . ALA A 1 103 ? -2.061 2.094 1.45 1 93.88 103 ALA A C 1
ATOM 793 O O . ALA A 1 103 ? -1.362 2.734 2.238 1 93.88 103 ALA A O 1
ATOM 794 N N . TYR A 1 104 ? -2.258 2.461 0.216 1 93.38 104 TYR A N 1
ATOM 795 C CA . TYR A 1 104 ? -1.792 3.746 -0.292 1 93.38 104 TYR A CA 1
ATOM 796 C C . TYR A 1 104 ? -2.33 4.895 0.554 1 93.38 104 TYR A C 1
ATOM 798 O O . TYR A 1 104 ? -1.573 5.77 0.977 1 93.38 104 TYR A O 1
ATOM 806 N N . LEU A 1 105 ? -3.598 4.863 0.82 1 95.88 105 LEU A N 1
ATOM 807 C CA . LEU A 1 105 ? -4.227 5.93 1.592 1 95.88 105 LEU A CA 1
ATOM 808 C C . LEU A 1 105 ? -3.65 5.996 3.002 1 95.88 105 LEU A C 1
ATOM 810 O O . LEU A 1 105 ? -3.402 7.086 3.525 1 95.88 105 LEU A O 1
ATOM 814 N N . ILE A 1 106 ? -3.49 4.824 3.584 1 96.25 106 ILE A N 1
ATOM 815 C CA . ILE A 1 106 ? -2.908 4.797 4.922 1 96.25 106 ILE A CA 1
ATOM 816 C C . ILE A 1 106 ? -1.517 5.422 4.895 1 96.25 106 ILE A C 1
ATOM 818 O O . ILE A 1 106 ? -1.149 6.176 5.797 1 96.25 106 ILE A O 1
ATOM 822 N N . ASP A 1 107 ? -0.776 5.133 3.93 1 93.94 107 ASP A N 1
ATOM 823 C CA . ASP A 1 107 ? 0.587 5.641 3.809 1 93.94 107 ASP A CA 1
ATOM 824 C C . ASP A 1 107 ? 0.597 7.16 3.674 1 93.94 107 ASP A C 1
ATOM 826 O O . ASP A 1 107 ? 1.198 7.859 4.492 1 93.94 107 ASP A O 1
ATOM 830 N N . ILE A 1 108 ? -0.101 7.68 2.709 1 93.69 108 ILE A N 1
ATOM 831 C CA . ILE A 1 108 ? 0.059 9.094 2.377 1 93.69 108 ILE A CA 1
ATOM 832 C C . ILE A 1 108 ? -0.709 9.945 3.383 1 93.69 108 ILE A C 1
ATOM 834 O O . ILE A 1 108 ? -0.293 11.062 3.703 1 93.69 108 ILE A O 1
ATOM 838 N N . CYS A 1 109 ? -1.845 9.477 3.873 1 96.06 109 CYS A N 1
ATOM 839 C CA . CYS A 1 109 ? -2.619 10.25 4.84 1 96.06 109 CYS A CA 1
ATOM 840 C C . CYS A 1 109 ? -2.049 10.094 6.242 1 96.06 109 CYS A C 1
ATOM 842 O O . CYS A 1 109 ? -2.152 11.008 7.062 1 96.06 109 CYS A O 1
ATOM 844 N N . GLY A 1 110 ? -1.466 8.93 6.5 1 94.62 110 GLY A N 1
ATOM 845 C CA . GLY A 1 110 ? -0.875 8.688 7.809 1 94.62 110 GLY A CA 1
ATOM 846 C C . GLY A 1 110 ? 0.224 9.672 8.156 1 94.62 110 GLY A C 1
ATOM 847 O O . GLY A 1 110 ? 0.46 9.953 9.336 1 94.62 110 GLY A O 1
ATOM 848 N N . ASN A 1 111 ? 0.828 10.18 7.199 1 92.75 111 ASN A N 1
ATOM 849 C CA . ASN A 1 111 ? 1.92 11.125 7.41 1 92.75 111 ASN A CA 1
ATOM 850 C C . ASN A 1 111 ? 1.403 12.477 7.875 1 92.75 111 ASN A C 1
ATOM 852 O O . ASN A 1 111 ? 2.15 13.266 8.461 1 92.75 111 ASN A O 1
ATOM 856 N N . GLY A 1 112 ? 0.186 12.805 7.664 1 94.81 112 GLY A N 1
ATOM 857 C CA . GLY A 1 112 ? -0.401 14.109 7.914 1 94.81 112 GLY A CA 1
ATOM 858 C C . GLY A 1 112 ? -0.168 14.609 9.328 1 94.81 112 GLY A C 1
ATOM 859 O O . GLY A 1 112 ? 0.437 15.664 9.523 1 94.81 112 GLY A O 1
ATOM 860 N N . PRO A 1 113 ? -0.581 13.82 10.258 1 95.81 113 PRO A N 1
ATOM 861 C CA . PRO A 1 113 ? -0.423 14.289 11.641 1 95.81 113 PRO A CA 1
ATOM 862 C C . PRO A 1 113 ? 1.04 14.43 12.047 1 95.81 113 PRO A C 1
ATOM 864 O O . PRO A 1 113 ? 1.371 15.273 12.883 1 95.81 113 PRO A O 1
ATOM 867 N N . VAL A 1 114 ? 1.912 13.625 11.508 1 93.25 114 VAL A N 1
ATOM 868 C CA . VAL A 1 114 ? 3.34 13.742 11.789 1 93.25 114 VAL A CA 1
ATOM 869 C C . VAL A 1 114 ? 3.846 15.102 11.312 1 93.25 114 VAL A C 1
ATOM 871 O O . VAL A 1 114 ? 4.559 15.797 12.031 1 93.25 114 VAL A O 1
ATOM 874 N N . VAL A 1 115 ? 3.434 15.469 10.141 1 92.88 115 VAL A N 1
ATOM 875 C CA . VAL A 1 115 ? 3.883 16.719 9.523 1 92.88 115 VAL A CA 1
ATOM 876 C C . VAL A 1 115 ? 3.354 17.906 10.312 1 92.88 115 VAL A C 1
ATOM 878 O O . VAL A 1 115 ? 4.117 18.797 10.688 1 92.88 115 VAL A O 1
ATOM 881 N N . ILE A 1 116 ? 2.068 17.906 10.672 1 94.38 116 ILE A N 1
ATOM 882 C CA . ILE A 1 116 ? 1.507 19.078 11.328 1 94.38 116 ILE A CA 1
ATOM 883 C C . ILE A 1 116 ? 2.043 19.188 12.758 1 94.38 116 ILE A C 1
ATOM 885 O O . ILE A 1 116 ? 2.246 20.281 13.273 1 94.38 116 ILE A O 1
ATOM 889 N N . PHE A 1 117 ? 2.232 18.094 13.367 1 92.75 117 PHE A N 1
ATOM 890 C CA . PHE A 1 117 ? 2.814 18.094 14.703 1 92.75 117 PHE A CA 1
ATOM 891 C C . PHE A 1 117 ? 4.203 18.734 14.688 1 92.75 117 PHE A C 1
ATOM 893 O O . PHE A 1 117 ? 4.516 19.562 15.531 1 92.75 117 PHE A O 1
ATOM 900 N N . GLY A 1 118 ? 4.988 18.297 13.719 1 89.38 118 GLY A N 1
ATOM 901 C CA . GLY A 1 118 ? 6.316 18.875 13.57 1 89.38 118 GLY A CA 1
ATOM 902 C C . GLY A 1 118 ? 6.297 20.359 13.266 1 89.38 118 GLY A C 1
ATOM 903 O O . GLY A 1 118 ? 6.996 21.141 13.914 1 89.38 118 GLY A O 1
ATOM 904 N N . LEU A 1 119 ? 5.52 20.719 12.336 1 89.94 119 LEU A N 1
ATOM 905 C CA . LEU A 1 119 ? 5.438 22.125 11.93 1 89.94 119 LEU A CA 1
ATOM 906 C C . LEU A 1 119 ? 5.016 23 13.102 1 89.94 119 LEU A C 1
ATOM 908 O O . LEU A 1 119 ? 5.555 24.094 13.289 1 89.94 119 LEU A O 1
ATOM 912 N N . ASP A 1 120 ? 4.066 22.484 13.828 1 90.56 120 ASP A N 1
ATOM 913 C CA . ASP A 1 120 ? 3.572 23.25 14.977 1 90.56 120 ASP A CA 1
ATOM 914 C C . ASP A 1 120 ? 4.676 23.469 16 1 90.56 120 ASP A C 1
ATOM 916 O O . ASP A 1 120 ? 4.645 24.453 16.75 1 90.56 120 ASP A O 1
ATOM 920 N N . ARG A 1 121 ? 5.656 22.672 15.984 1 86.94 121 ARG A N 1
ATOM 921 C CA . ARG A 1 121 ? 6.738 22.734 16.953 1 86.94 121 ARG A CA 1
ATOM 922 C C . ARG A 1 121 ? 8.008 23.312 16.328 1 86.94 121 ARG A C 1
ATOM 924 O O . ARG A 1 121 ? 9.07 23.312 16.953 1 86.94 121 ARG A O 1
ATOM 931 N N . GLY A 1 122 ? 7.852 23.672 15.039 1 84.12 122 GLY A N 1
ATOM 932 C CA . GLY A 1 122 ? 8.992 24.25 14.336 1 84.12 122 GLY A CA 1
ATOM 933 C C . GLY A 1 122 ? 10.008 23.203 13.906 1 84.12 122 GLY A C 1
ATOM 934 O O . GLY A 1 122 ? 11.195 23.516 13.773 1 84.12 122 GLY A O 1
ATOM 935 N N . LEU A 1 123 ? 9.539 21.984 13.828 1 78.81 123 LEU A N 1
ATOM 936 C CA . LEU A 1 123 ? 10.414 20.891 13.438 1 78.81 123 LEU A CA 1
ATOM 937 C C . LEU A 1 123 ? 10.125 20.453 12 1 78.81 123 LEU A C 1
ATOM 939 O O . LEU A 1 123 ? 9 20.594 11.516 1 78.81 123 LEU A O 1
ATOM 943 N N . ILE A 1 124 ? 11.227 20.031 11.367 1 74.06 124 ILE A N 1
ATOM 944 C CA . ILE A 1 124 ? 11.047 19.406 10.062 1 74.06 124 ILE A CA 1
ATOM 945 C C . ILE A 1 124 ? 10.867 17.891 10.242 1 74.06 124 ILE A C 1
ATOM 947 O O . ILE A 1 124 ? 11.812 17.188 10.578 1 74.06 124 ILE A O 1
ATOM 951 N N . THR A 1 125 ? 9.648 17.469 10.125 1 71.19 125 THR A N 1
ATOM 952 C CA . THR A 1 125 ? 9.32 16.094 10.445 1 71.19 125 THR A CA 1
ATOM 953 C C . THR A 1 125 ? 8.906 15.328 9.188 1 71.19 125 THR A C 1
ATOM 955 O O . THR A 1 125 ? 8.25 14.289 9.273 1 71.19 125 THR A O 1
ATOM 958 N N . THR A 1 126 ? 9.281 15.953 8.047 1 76.19 126 THR A N 1
ATOM 959 C CA . THR A 1 126 ? 9.078 15.164 6.832 1 76.19 126 THR A CA 1
ATOM 960 C C . THR A 1 126 ? 10.062 14 6.773 1 76.19 126 THR A C 1
ATOM 962 O O . THR A 1 126 ? 11.242 14.164 7.113 1 76.19 126 THR A O 1
ATOM 965 N N . GLY A 1 127 ? 9.578 12.836 6.793 1 78.62 127 GLY A N 1
ATOM 966 C CA . GLY A 1 127 ? 10.422 11.656 6.762 1 78.62 127 GLY A CA 1
ATOM 967 C C . GLY A 1 127 ? 10.023 10.664 5.684 1 78.62 127 GLY A C 1
ATOM 968 O O . GLY A 1 127 ? 9.18 10.961 4.836 1 78.62 127 GLY A O 1
ATOM 969 N N . ILE A 1 128 ? 10.805 9.641 5.637 1 83.5 128 ILE A N 1
ATOM 970 C CA . ILE A 1 128 ? 10.539 8.539 4.715 1 83.5 128 ILE A CA 1
ATOM 971 C C . ILE A 1 128 ? 9.969 7.348 5.484 1 83.5 128 ILE A C 1
ATOM 973 O O . ILE A 1 128 ? 10.32 7.133 6.648 1 83.5 128 ILE A O 1
ATOM 977 N N . SER A 1 129 ? 9.141 6.699 4.82 1 89 129 SER A N 1
ATOM 978 C CA . SER A 1 129 ? 8.484 5.566 5.469 1 89 129 SER A CA 1
ATOM 979 C C . SER A 1 129 ? 9.484 4.457 5.785 1 89 129 SER A C 1
ATOM 981 O O . SER A 1 129 ? 10.305 4.098 4.941 1 89 129 SER A O 1
ATOM 983 N N . GLN A 1 130 ? 9.398 3.982 6.977 1 91.94 130 GLN A N 1
ATOM 984 C CA . GLN A 1 130 ? 10.203 2.844 7.414 1 91.94 130 GLN A CA 1
ATOM 985 C C . GLN A 1 130 ? 9.367 1.565 7.449 1 91.94 130 GLN A C 1
ATOM 987 O O . GLN A 1 130 ? 9.867 0.487 7.121 1 91.94 130 GLN A O 1
ATOM 992 N N . SER A 1 131 ? 8.156 1.766 7.891 1 95.75 131 SER A N 1
ATOM 993 C CA . SER A 1 131 ? 7.266 0.608 7.891 1 95.75 131 SER A CA 1
ATOM 994 C C . SER A 1 131 ? 5.809 1.03 7.734 1 95.75 131 SER A C 1
ATOM 996 O O . SER A 1 131 ? 5.445 2.164 8.055 1 95.75 131 SER A O 1
ATOM 998 N N . LEU A 1 132 ? 5.047 0.175 7.246 1 96.38 132 LEU A N 1
ATOM 999 C CA . LEU A 1 132 ? 3.611 0.307 7.035 1 96.38 132 LEU A CA 1
ATOM 1000 C C . LEU A 1 132 ? 2.889 -0.99 7.383 1 96.38 132 LEU A C 1
ATOM 1002 O O . LEU A 1 132 ? 3.119 -2.023 6.75 1 96.38 132 LEU A O 1
ATOM 1006 N N . ASN A 1 133 ? 2.068 -0.927 8.414 1 97.19 133 ASN A N 1
ATOM 1007 C CA . ASN A 1 133 ? 1.258 -2.064 8.836 1 97.19 133 ASN A CA 1
ATOM 1008 C C . ASN A 1 133 ? -0.232 -1.784 8.664 1 97.19 133 ASN A C 1
ATOM 1010 O O . ASN A 1 133 ? -0.769 -0.866 9.289 1 97.19 133 ASN A O 1
ATOM 1014 N N . VAL A 1 134 ? -0.846 -2.611 7.883 1 97.44 134 VAL A N 1
ATOM 1015 C CA . VAL A 1 134 ? -2.242 -2.357 7.543 1 97.44 134 VAL A CA 1
ATOM 1016 C C . VAL A 1 134 ? -3.086 -3.586 7.875 1 97.44 134 VAL A C 1
ATOM 1018 O O . VAL A 1 134 ? -2.684 -4.719 7.598 1 97.44 134 VAL A O 1
ATOM 1021 N N . THR A 1 135 ? -4.188 -3.357 8.484 1 96.38 135 THR A N 1
ATOM 1022 C CA . THR A 1 135 ? -5.199 -4.383 8.703 1 96.38 135 THR A CA 1
ATOM 1023 C C . THR A 1 135 ? -6.496 -4.027 7.984 1 96.38 135 THR A C 1
ATOM 1025 O O . THR A 1 135 ? -6.992 -2.906 8.109 1 96.38 135 THR A O 1
ATOM 1028 N N . PHE A 1 136 ? -6.977 -4.973 7.223 1 95.44 136 PHE A N 1
ATOM 1029 C CA . PHE A 1 136 ? -8.227 -4.793 6.496 1 95.44 136 PHE A CA 1
ATOM 1030 C C . PHE A 1 136 ? -9.391 -5.426 7.25 1 95.44 136 PHE A C 1
ATOM 1032 O O . PHE A 1 136 ? -9.406 -6.641 7.473 1 95.44 136 PHE A O 1
ATOM 1039 N N . HIS A 1 137 ? -10.398 -4.613 7.562 1 93.88 137 HIS A N 1
ATOM 1040 C CA . HIS A 1 137 ? -11.438 -5.066 8.484 1 93.88 137 HIS A CA 1
ATOM 1041 C C . HIS A 1 137 ? -12.703 -5.457 7.73 1 93.88 137 HIS A C 1
ATOM 1043 O O . HIS A 1 137 ? -13.359 -6.445 8.078 1 93.88 137 HIS A O 1
ATOM 1049 N N . SER A 1 138 ? -13.117 -4.645 6.781 1 93 138 SER A N 1
ATOM 1050 C CA . SER A 1 138 ? -14.344 -4.871 6.031 1 93 138 SER A CA 1
ATOM 1051 C C . SER A 1 138 ? -14.273 -4.23 4.648 1 93 138 SER A C 1
ATOM 1053 O O . SER A 1 138 ? -13.453 -3.336 4.414 1 93 138 SER A O 1
ATOM 1055 N N . PRO A 1 139 ? -15.078 -4.719 3.717 1 92.81 139 PRO A N 1
ATOM 1056 C CA . PRO A 1 139 ? -15.047 -4.16 2.363 1 92.81 139 PRO A CA 1
ATOM 1057 C C . PRO A 1 139 ? -15.719 -2.791 2.27 1 92.81 139 PRO A C 1
ATOM 1059 O O . PRO A 1 139 ? -16.578 -2.463 3.092 1 92.81 139 PRO A O 1
ATOM 1062 N N . ALA A 1 140 ? -15.25 -1.969 1.393 1 94.62 140 ALA A N 1
ATOM 1063 C CA . ALA A 1 140 ? -15.922 -0.746 0.965 1 94.62 140 ALA A CA 1
ATOM 1064 C C . ALA A 1 140 ? -16.406 -0.86 -0.479 1 94.62 140 ALA A C 1
ATOM 1066 O O . ALA A 1 140 ? -15.797 -1.565 -1.288 1 94.62 140 ALA A O 1
ATOM 1067 N N . HIS A 1 141 ? -17.453 -0.203 -0.777 1 94.75 141 HIS A N 1
ATOM 1068 C CA . HIS A 1 141 ? -18.109 -0.361 -2.07 1 94.75 141 HIS A CA 1
ATOM 1069 C C . HIS A 1 141 ? -18.219 0.974 -2.801 1 94.75 141 HIS A C 1
ATOM 1071 O O . HIS A 1 141 ? -18.031 2.033 -2.195 1 94.75 141 HIS A O 1
ATOM 1077 N N . LEU A 1 142 ? -18.531 0.785 -4.094 1 95.88 142 LEU A N 1
ATOM 1078 C CA . LEU A 1 142 ? -18.719 1.96 -4.934 1 95.88 142 LEU A CA 1
ATOM 1079 C C . LEU A 1 142 ? -19.703 2.934 -4.293 1 95.88 142 LEU A C 1
ATOM 1081 O O . LEU A 1 142 ? -20.781 2.527 -3.832 1 95.88 142 LEU A O 1
ATOM 1085 N N . GLY A 1 143 ? -19.297 4.207 -4.184 1 97.25 143 GLY A N 1
ATOM 1086 C CA . GLY A 1 143 ? -20.188 5.242 -3.689 1 97.25 143 GLY A CA 1
ATOM 1087 C C . GLY A 1 143 ? -20.062 5.477 -2.197 1 97.25 143 GLY A C 1
ATOM 1088 O O . GLY A 1 143 ? -20.547 6.492 -1.68 1 97.25 143 GLY A O 1
ATOM 1089 N N . ASP A 1 144 ? -19.469 4.523 -1.463 1 97.25 144 ASP A N 1
ATOM 1090 C CA . ASP A 1 144 ? -19.234 4.75 -0.04 1 97.25 144 ASP A CA 1
ATOM 1091 C C . ASP A 1 144 ? -18.438 6.031 0.188 1 97.25 144 ASP A C 1
ATOM 1093 O O . ASP A 1 144 ? -17.484 6.312 -0.548 1 97.25 144 ASP A O 1
ATOM 1097 N N . CYS A 1 145 ? -18.844 6.824 1.135 1 98.38 145 CYS A N 1
ATOM 1098 C CA . CYS A 1 145 ? -18 7.91 1.626 1 98.38 145 CYS A CA 1
ATOM 1099 C C . CYS A 1 145 ? -17.172 7.461 2.818 1 98.38 145 CYS A C 1
ATOM 1101 O O . CYS A 1 145 ? -17.719 7.082 3.855 1 98.38 145 CYS A O 1
ATOM 1103 N N . LEU A 1 146 ? -15.898 7.512 2.645 1 98.44 146 LEU A N 1
ATOM 1104 C CA . LEU A 1 146 ? -14.984 7.062 3.691 1 98.44 146 LEU A CA 1
ATOM 1105 C C . LEU A 1 146 ? -14.344 8.25 4.398 1 98.44 146 LEU A C 1
ATOM 1107 O O . LEU A 1 146 ? -14 9.25 3.762 1 98.44 146 LEU A O 1
ATOM 1111 N N . ARG A 1 147 ? -14.203 8.094 5.695 1 98.5 147 ARG A N 1
ATOM 1112 C CA . ARG A 1 147 ? -13.438 9.039 6.5 1 98.5 147 ARG A CA 1
ATOM 1113 C C . ARG A 1 147 ? -12.078 8.461 6.879 1 98.5 147 ARG A C 1
ATOM 1115 O O . ARG A 1 147 ? -11.977 7.297 7.266 1 98.5 147 ARG A O 1
ATOM 1122 N N . ILE A 1 148 ? -11.094 9.266 6.672 1 98.56 148 ILE A N 1
ATOM 1123 C CA . ILE A 1 148 ? -9.719 8.898 6.98 1 98.56 148 ILE A CA 1
ATOM 1124 C C . ILE A 1 148 ? -9.211 9.727 8.164 1 98.56 148 ILE A C 1
ATOM 1126 O O . ILE A 1 148 ? -8.969 10.93 8.023 1 98.56 148 ILE A O 1
ATOM 1130 N N . LYS A 1 149 ? -9.062 9.102 9.281 1 98.12 149 LYS A N 1
ATOM 1131 C CA . LYS A 1 149 ? -8.578 9.773 10.484 1 98.12 149 LYS A CA 1
ATOM 1132 C C . LYS A 1 149 ? -7.172 9.305 10.844 1 98.12 149 LYS A C 1
ATOM 1134 O O . LYS A 1 149 ? -6.965 8.117 11.125 1 98.12 149 LYS A O 1
ATOM 1139 N N . SER A 1 150 ? -6.258 10.203 10.836 1 98.06 150 SER A N 1
ATOM 1140 C CA . SER A 1 150 ? -4.887 9.898 11.227 1 98.06 150 SER A CA 1
ATOM 1141 C C . SER A 1 150 ? -4.488 10.648 12.492 1 98.06 150 SER A C 1
ATOM 1143 O O . SER A 1 150 ? -4.844 11.812 12.672 1 98.06 150 SER A O 1
ATOM 1145 N N . THR A 1 151 ? -3.709 9.953 13.336 1 96.12 151 THR A N 1
ATOM 1146 C CA . THR A 1 151 ? -3.338 10.516 14.633 1 96.12 151 THR A CA 1
ATOM 1147 C C . THR A 1 151 ? -1.863 10.258 14.93 1 96.12 151 THR A C 1
ATOM 1149 O O . THR A 1 151 ? -1.348 9.172 14.656 1 96.12 151 THR A O 1
ATOM 1152 N N . CYS A 1 152 ? -1.268 11.227 15.445 1 94.81 152 CYS A N 1
ATOM 1153 C CA . CYS A 1 152 ? 0.107 11.148 15.93 1 94.81 152 CYS A CA 1
ATOM 1154 C C . CYS A 1 152 ? 0.215 11.68 17.359 1 94.81 152 CYS A C 1
ATOM 1156 O O . CYS A 1 152 ? -0.277 12.766 17.656 1 94.81 152 CYS A O 1
ATOM 1158 N N . PHE A 1 153 ? 0.933 10.953 18.172 1 88.88 153 PHE A N 1
ATOM 1159 C CA . PHE A 1 153 ? 0.954 11.289 19.578 1 88.88 153 PHE A CA 1
ATOM 1160 C C . PHE A 1 153 ? 2.283 11.93 19.969 1 88.88 153 PHE A C 1
ATOM 1162 O O . PHE A 1 153 ? 2.445 12.414 21.094 1 88.88 153 PHE A O 1
ATOM 1169 N N . GLY A 1 154 ? 3.164 11.859 19.141 1 82.31 154 GLY A N 1
ATOM 1170 C CA . GLY A 1 154 ? 4.453 12.461 19.453 1 82.31 154 GLY A CA 1
ATOM 1171 C C . GLY A 1 154 ? 5.426 12.398 18.281 1 82.31 154 GLY A C 1
ATOM 1172 O O . GLY A 1 154 ? 5.359 11.492 17.453 1 82.31 154 GLY A O 1
ATOM 1173 N N . VAL A 1 155 ? 6.172 13.43 18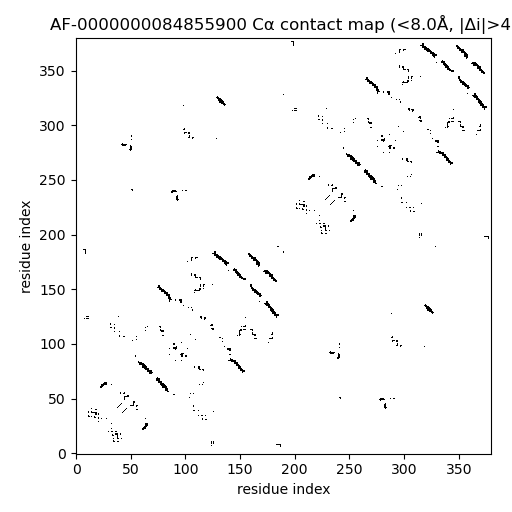.188 1 76.88 155 VAL A N 1
ATOM 1174 C CA . VAL A 1 155 ? 7.207 13.445 17.156 1 76.88 155 VAL A CA 1
ATOM 1175 C C . VAL A 1 155 ? 8.586 13.492 17.812 1 76.88 155 VAL A C 1
ATOM 1177 O O . VAL A 1 155 ? 8.867 14.367 18.625 1 76.88 155 VAL A O 1
ATOM 1180 N N . GLY A 1 156 ? 9.258 12.305 17.703 1 71.25 156 GLY A N 1
ATOM 1181 C CA . GLY A 1 156 ? 10.625 12.25 18.203 1 71.25 156 GLY A CA 1
ATOM 1182 C C . GLY A 1 156 ? 11.648 12.711 17.172 1 71.25 156 GLY A C 1
ATOM 1183 O O . GLY A 1 156 ? 11.281 13.172 16.094 1 71.25 156 GLY A O 1
ATOM 1184 N N . LYS A 1 157 ? 12.945 12.633 17.609 1 65.5 157 LYS A N 1
ATOM 1185 C CA . LYS A 1 157 ? 14.031 13.125 16.766 1 65.5 157 LYS A CA 1
ATOM 1186 C C . LYS A 1 157 ? 14.227 12.234 15.539 1 65.5 157 LYS A C 1
ATOM 1188 O O . LYS A 1 157 ? 14.523 12.727 14.445 1 65.5 157 LYS A O 1
ATOM 1193 N N . ARG A 1 158 ? 13.914 10.977 15.742 1 69.94 158 ARG A N 1
ATOM 1194 C CA . ARG A 1 158 ? 14.336 10.117 14.648 1 69.94 158 ARG A CA 1
ATOM 1195 C C . ARG A 1 158 ? 13.156 9.328 14.078 1 69.94 158 ARG A C 1
ATOM 1197 O O . ARG A 1 158 ? 13 9.227 12.859 1 69.94 158 ARG A O 1
ATOM 1204 N N . ILE A 1 159 ? 12.383 8.766 14.922 1 76.69 159 ILE A N 1
ATOM 1205 C CA . ILE A 1 159 ? 11.297 7.91 14.453 1 76.69 159 ILE A CA 1
ATOM 1206 C C . ILE A 1 159 ? 9.953 8.539 14.812 1 76.69 159 ILE A C 1
ATOM 1208 O O . ILE A 1 159 ? 9.781 9.062 15.914 1 76.69 159 ILE A O 1
ATOM 1212 N N . ARG A 1 160 ? 9.086 8.586 13.875 1 89.5 160 ARG A N 1
ATOM 1213 C CA . ARG A 1 160 ? 7.727 9.086 14.062 1 89.5 160 ARG A CA 1
ATOM 1214 C C . ARG A 1 160 ? 6.699 8.047 13.617 1 89.5 160 ARG A C 1
ATOM 1216 O O . ARG A 1 160 ? 6.898 7.355 12.617 1 89.5 160 ARG A O 1
ATOM 1223 N N . THR A 1 161 ? 5.656 8.008 14.43 1 91.88 161 THR A N 1
ATOM 1224 C CA . THR A 1 161 ? 4.621 7.023 14.141 1 91.88 161 THR A CA 1
ATOM 1225 C C . THR A 1 161 ? 3.242 7.676 14.117 1 91.88 161 THR A C 1
ATOM 1227 O O . THR A 1 161 ? 2.975 8.602 14.883 1 91.88 161 THR A O 1
ATOM 1230 N N . ALA A 1 162 ? 2.438 7.199 13.273 1 95.19 162 ALA A N 1
ATOM 1231 C CA . ALA A 1 162 ? 1.042 7.633 13.211 1 95.19 162 ALA A CA 1
ATOM 1232 C C . ALA A 1 162 ? 0.109 6.441 13.016 1 95.19 162 ALA A C 1
ATOM 1234 O O . ALA A 1 162 ? 0.459 5.473 12.328 1 95.19 162 ALA A O 1
ATOM 1235 N N . LYS A 1 163 ? -0.994 6.602 13.68 1 95.75 163 LYS A N 1
ATOM 1236 C CA . LYS A 1 163 ? -2.098 5.676 13.453 1 95.75 163 LYS A CA 1
ATOM 1237 C C . LYS A 1 163 ? -3.1 6.25 12.453 1 95.75 163 LYS A C 1
ATOM 1239 O O . LYS A 1 163 ? -3.408 7.441 12.492 1 95.75 163 LYS A O 1
ATOM 1244 N N . CYS A 1 164 ? -3.574 5.434 11.562 1 97.88 164 CYS A N 1
ATOM 1245 C CA . CYS A 1 164 ? -4.574 5.848 10.586 1 97.88 164 CYS A CA 1
ATOM 1246 C C . CYS A 1 164 ? -5.742 4.871 10.555 1 97.88 164 CYS A C 1
ATOM 1248 O O . CYS A 1 164 ? -5.543 3.654 10.516 1 97.88 164 CYS A O 1
ATOM 1250 N N . GLU A 1 165 ? -6.906 5.426 10.609 1 98 165 GLU A N 1
ATOM 1251 C CA . GLU A 1 165 ? -8.141 4.656 10.555 1 98 165 GLU A CA 1
ATOM 1252 C C . GLU A 1 165 ? -9.062 5.16 9.438 1 98 165 GLU A C 1
ATOM 1254 O O . GLU A 1 165 ? -9.281 6.363 9.312 1 98 165 GLU A O 1
ATOM 1259 N N . ILE A 1 166 ? -9.547 4.23 8.664 1 98.44 166 ILE A N 1
ATOM 1260 C CA . ILE A 1 166 ? -10.516 4.531 7.609 1 98.44 166 ILE A CA 1
ATOM 1261 C C . ILE A 1 166 ? -11.844 3.846 7.918 1 98.44 166 ILE A C 1
ATOM 1263 O O . ILE A 1 166 ? -11.891 2.635 8.148 1 98.44 166 ILE A O 1
ATOM 1267 N N . TYR A 1 167 ? -12.844 4.617 7.973 1 97.88 167 TYR A N 1
ATOM 1268 C CA . TYR A 1 167 ? -14.164 4.066 8.258 1 97.88 167 TYR A CA 1
ATOM 1269 C C . TYR A 1 167 ? -15.227 4.707 7.371 1 97.88 167 TYR A C 1
ATOM 1271 O O . TYR A 1 167 ? -15.016 5.789 6.816 1 97.88 167 TYR A O 1
ATOM 1279 N N . GLU A 1 168 ? -16.281 3.951 7.105 1 97.75 168 GLU A N 1
ATOM 1280 C CA . GLU A 1 168 ? -17.406 4.48 6.34 1 97.75 168 GLU A CA 1
ATOM 1281 C C . GLU A 1 168 ? -18.141 5.566 7.117 1 97.75 168 GLU A C 1
ATOM 1283 O O . GLU A 1 168 ? -18.516 5.359 8.273 1 97.75 168 GLU A O 1
ATOM 1288 N N . LYS A 1 169 ? -18.344 6.617 6.539 1 97.19 169 LYS A N 1
ATOM 1289 C CA . LYS A 1 169 ? -18.734 7.852 7.215 1 97.19 169 LYS A CA 1
ATOM 1290 C C . LYS A 1 169 ? -20.109 7.707 7.859 1 97.19 169 LYS A C 1
ATOM 1292 O O . LYS A 1 169 ? -20.328 8.156 8.984 1 97.19 169 LYS A O 1
ATOM 1297 N N . GLU A 1 170 ? -21.031 7.16 7.219 1 95.81 170 GLU A N 1
ATOM 1298 C CA . GLU A 1 170 ? -22.422 7.117 7.695 1 95.81 170 GLU A CA 1
ATOM 1299 C C . GLU A 1 170 ? -22.594 6.051 8.766 1 95.81 170 GLU A C 1
ATOM 1301 O O . GLU A 1 170 ? -23.125 6.328 9.844 1 95.81 170 GLU A O 1
ATOM 1306 N N . SER A 1 171 ? -22.141 4.871 8.531 1 94.75 171 SER A N 1
ATOM 1307 C CA . SER A 1 171 ? -22.406 3.738 9.414 1 94.75 171 SER A CA 1
ATOM 1308 C C . SER A 1 171 ? -21.359 3.666 10.539 1 94.75 171 SER A C 1
ATOM 1310 O O . SER A 1 171 ? -21.609 3.051 11.578 1 94.75 171 SER A O 1
ATOM 1312 N N . GLY A 1 172 ? -20.203 4.207 10.273 1 96 172 GLY A N 1
ATOM 1313 C CA . GLY A 1 172 ? -19.125 4.074 11.227 1 96 172 GLY A CA 1
ATOM 1314 C C . GLY A 1 172 ? -18.391 2.744 11.125 1 96 172 GLY A C 1
ATOM 1315 O O . GLY A 1 172 ? -17.5 2.457 11.914 1 96 172 GLY A O 1
ATOM 1316 N N . ARG A 1 173 ? -18.719 1.977 10.078 1 95 173 ARG A N 1
ATOM 1317 C CA . ARG A 1 173 ? -18.062 0.684 9.883 1 95 173 ARG A CA 1
ATOM 1318 C C . ARG A 1 173 ? -16.578 0.858 9.555 1 95 173 ARG A C 1
ATOM 1320 O O . ARG A 1 173 ? -16.234 1.624 8.656 1 95 173 ARG A O 1
ATOM 1327 N N . MET A 1 174 ? -15.742 0.082 10.375 1 96.94 174 MET A N 1
ATOM 1328 C CA . MET A 1 174 ? -14.305 0.135 10.117 1 96.94 174 MET A CA 1
ATOM 1329 C C . MET A 1 174 ? -13.953 -0.585 8.82 1 96.94 174 MET A C 1
ATOM 1331 O O . MET A 1 174 ? -14.367 -1.727 8.609 1 96.94 174 MET A O 1
ATOM 1335 N N . ILE A 1 175 ? -13.219 0.081 7.969 1 97.12 175 ILE A N 1
ATOM 1336 C CA . ILE A 1 175 ? -12.812 -0.487 6.688 1 97.12 175 ILE A CA 1
ATOM 1337 C C . ILE A 1 175 ? -11.367 -0.976 6.777 1 97.12 175 ILE A C 1
ATOM 1339 O O . ILE A 1 175 ? -11.055 -2.092 6.352 1 97.12 175 ILE A O 1
ATOM 1343 N N . CYS A 1 176 ? -10.57 -0.13 7.301 1 97.25 176 CYS A N 1
ATOM 1344 C CA . CYS A 1 176 ? -9.133 -0.392 7.332 1 97.25 176 CYS A CA 1
ATOM 1345 C C . CYS A 1 176 ? -8.453 0.427 8.422 1 97.25 176 CYS A C 1
ATOM 1347 O O . CYS A 1 176 ? -8.922 1.51 8.781 1 97.25 176 CYS A O 1
ATOM 1349 N N . SER A 1 177 ? -7.402 -0.118 9.039 1 97.44 177 SER A N 1
ATOM 1350 C CA . SER A 1 177 ? -6.559 0.612 9.977 1 97.44 177 SER A CA 1
ATOM 1351 C C . SER A 1 177 ? -5.086 0.275 9.781 1 97.44 177 SER A C 1
ATOM 1353 O O . SER A 1 177 ? -4.754 -0.745 9.172 1 97.44 177 SER A O 1
ATOM 1355 N N . GLY A 1 178 ? -4.242 1.19 10.266 1 97.69 178 GLY A N 1
ATOM 1356 C CA . GLY A 1 178 ? -2.826 0.913 10.07 1 97.69 178 GLY A CA 1
ATOM 1357 C C . GLY A 1 178 ? -1.924 1.812 10.898 1 97.69 178 GLY A C 1
ATOM 1358 O O . GLY A 1 178 ? -2.395 2.76 11.531 1 97.69 178 GLY A O 1
ATOM 1359 N N . LEU A 1 179 ? -0.655 1.404 10.93 1 96.25 179 LEU A N 1
ATOM 1360 C CA . LEU A 1 179 ? 0.43 2.145 11.562 1 96.25 179 LEU A CA 1
ATOM 1361 C C . LEU A 1 179 ? 1.52 2.486 10.555 1 96.25 179 LEU A C 1
ATOM 1363 O O . LEU A 1 179 ? 1.972 1.616 9.805 1 96.25 179 LEU A O 1
ATOM 1367 N N . LEU A 1 180 ? 1.849 3.686 10.531 1 95.88 180 LEU A N 1
ATOM 1368 C CA . LEU A 1 180 ? 2.947 4.172 9.703 1 95.88 180 LEU A CA 1
ATOM 1369 C C . LEU A 1 180 ? 4.105 4.656 10.57 1 95.88 180 LEU A C 1
ATOM 1371 O O . LEU A 1 180 ? 3.902 5.434 11.5 1 95.88 180 LEU A O 1
ATOM 1375 N N . THR A 1 181 ? 5.27 4.145 10.258 1 93.62 181 THR A N 1
ATOM 1376 C CA . THR A 1 181 ? 6.484 4.629 10.906 1 93.62 181 THR A CA 1
ATOM 1377 C C . THR A 1 181 ? 7.414 5.289 9.883 1 93.62 181 THR A C 1
ATOM 1379 O O . THR A 1 181 ? 7.672 4.727 8.82 1 93.62 181 THR A O 1
ATOM 1382 N N . THR A 1 182 ? 7.828 6.441 10.203 1 90.06 182 THR A N 1
ATOM 1383 C CA . THR A 1 182 ? 8.734 7.176 9.32 1 90.06 182 THR A CA 1
ATOM 1384 C C . THR A 1 182 ? 10.008 7.562 10.062 1 90.06 182 THR A C 1
ATOM 1386 O O . THR A 1 182 ? 10.047 7.566 11.289 1 90.06 182 THR A O 1
ATOM 1389 N N . MET A 1 183 ? 11.016 7.844 9.219 1 85.31 183 MET A N 1
ATOM 1390 C CA . MET A 1 183 ? 12.281 8.305 9.773 1 85.31 183 MET A CA 1
ATOM 1391 C C . MET A 1 183 ? 12.859 9.445 8.945 1 85.31 183 MET A C 1
ATOM 1393 O O . MET A 1 183 ? 12.547 9.578 7.758 1 85.31 183 MET A O 1
ATOM 1397 N N . GLU A 1 18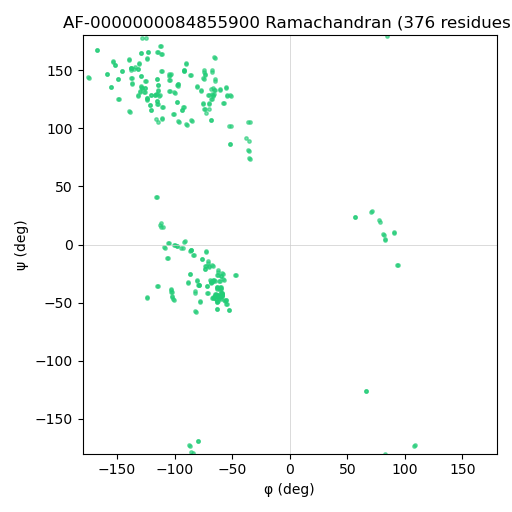4 ? 13.594 10.25 9.586 1 77.5 184 GLU A N 1
ATOM 1398 C CA . GLU A 1 184 ? 14.367 11.258 8.859 1 77.5 184 GLU A CA 1
ATOM 1399 C C . GLU A 1 184 ? 15.555 10.625 8.148 1 77.5 184 GLU A C 1
ATOM 1401 O O . GLU A 1 184 ? 16.438 10.039 8.781 1 77.5 184 GLU A O 1
ATOM 1406 N N . PRO A 1 185 ? 15.445 10.758 6.82 1 73.88 185 PRO A N 1
ATOM 1407 C CA . PRO A 1 185 ? 16.578 10.148 6.125 1 73.88 185 PRO A CA 1
ATOM 1408 C C . PRO A 1 185 ? 17.859 10.961 6.25 1 73.88 185 PRO A C 1
ATOM 1410 O O . PRO A 1 185 ? 17.812 12.172 6.496 1 73.88 185 PRO A O 1
ATOM 1413 N N . ASP A 1 186 ? 19 10.148 6.297 1 67 186 ASP A N 1
ATOM 1414 C CA . ASP A 1 186 ? 20.281 10.812 6.094 1 67 186 ASP A CA 1
ATOM 1415 C C . ASP A 1 186 ? 20.422 11.32 4.66 1 67 186 ASP A C 1
ATOM 1417 O O . ASP A 1 186 ? 20.5 10.523 3.721 1 67 186 ASP A O 1
ATOM 1421 N N . ALA A 1 187 ? 20.328 12.633 4.559 1 63.44 187 ALA A N 1
ATOM 1422 C CA . ALA A 1 187 ? 20.328 13.25 3.238 1 63.44 187 ALA A CA 1
ATOM 1423 C C . ALA A 1 187 ? 21.453 12.703 2.373 1 63.44 187 ALA A C 1
ATOM 1425 O O . ALA A 1 187 ? 21.344 12.664 1.146 1 63.44 187 ALA A O 1
ATOM 1426 N N . SER A 1 188 ? 22.469 12.258 3.053 1 58.03 188 SER A N 1
ATOM 1427 C CA . SER A 1 188 ? 23.625 11.75 2.311 1 58.03 188 SER A CA 1
ATOM 1428 C C . SER A 1 188 ? 23.359 10.367 1.737 1 58.03 188 SER A C 1
ATOM 1430 O O . SER A 1 188 ? 24.031 9.93 0.805 1 58.03 188 SER A O 1
ATOM 1432 N N . ARG A 1 189 ? 22.328 9.82 2.193 1 56.75 189 ARG A N 1
ATOM 1433 C CA . ARG A 1 189 ? 22.094 8.438 1.799 1 56.75 189 ARG A CA 1
ATOM 1434 C C . ARG A 1 189 ? 20.922 8.328 0.829 1 56.75 189 ARG A C 1
ATOM 1436 O O . ARG A 1 189 ? 20.5 7.227 0.472 1 56.75 189 ARG A O 1
ATOM 1443 N N . LEU A 1 190 ? 20.281 9.414 0.521 1 60.94 190 LEU A N 1
ATOM 1444 C CA . LEU A 1 190 ? 19.172 9.391 -0.435 1 60.94 190 LEU A CA 1
ATOM 1445 C C . LEU A 1 190 ? 19.688 9.516 -1.863 1 60.94 190 LEU A C 1
ATOM 1447 O O . LEU A 1 190 ? 20.672 10.227 -2.113 1 60.94 190 LEU A O 1
ATOM 1451 N N . MET B 1 1 ? -27.766 -36.719 0.892 1 30.45 1 MET B N 1
ATOM 1452 C CA . MET B 1 1 ? -27.406 -35.5 1.618 1 30.45 1 MET B CA 1
ATOM 1453 C C . MET B 1 1 ? -26.5 -34.594 0.781 1 30.45 1 MET B C 1
ATOM 1455 O O . MET B 1 1 ? -25.391 -35.031 0.412 1 30.45 1 MET B O 1
ATOM 1459 N N . SER B 1 2 ? -26.922 -33.844 -0.188 1 35.69 2 SER B N 1
ATOM 1460 C CA . SER B 1 2 ? -26.25 -33.094 -1.245 1 35.69 2 SER B CA 1
ATOM 1461 C C . SER B 1 2 ? -25.156 -32.188 -0.677 1 35.69 2 SER B C 1
ATOM 1463 O O . SER B 1 2 ? -25.406 -31.453 0.268 1 35.69 2 SER B O 1
ATOM 1465 N N . SER B 1 3 ? -23.922 -32.656 -0.482 1 38.75 3 SER B N 1
ATOM 1466 C CA . SER B 1 3 ? -22.766 -31.922 0.061 1 38.75 3 SER B CA 1
ATOM 1467 C C . SER B 1 3 ? -22.781 -30.469 -0.375 1 38.75 3 SER B C 1
ATOM 1469 O O . SER B 1 3 ? -22.812 -30.172 -1.57 1 38.75 3 SER B O 1
ATOM 1471 N N . SER B 1 4 ? -23.5 -29.625 0.216 1 44.47 4 SER B N 1
ATOM 1472 C CA . SER B 1 4 ? -23.625 -28.203 -0.043 1 44.47 4 SER B CA 1
ATOM 1473 C C . SER B 1 4 ? -22.297 -27.594 -0.485 1 44.47 4 SER B C 1
ATOM 1475 O O . SER B 1 4 ? -21.312 -27.625 0.266 1 44.47 4 SER B O 1
ATOM 1477 N N . GLN B 1 5 ? -21.875 -27.828 -1.662 1 46.62 5 GLN B N 1
ATOM 1478 C CA . GLN B 1 5 ? -20.672 -27.312 -2.316 1 46.62 5 GLN B CA 1
ATOM 1479 C C . GLN B 1 5 ? -20.375 -25.875 -1.895 1 46.62 5 GLN B C 1
ATOM 1481 O O . GLN B 1 5 ? -21.234 -25 -2.016 1 46.62 5 GLN B O 1
ATOM 1486 N N . ARG B 1 6 ? -19.656 -25.766 -0.876 1 53.34 6 ARG B N 1
ATOM 1487 C CA . ARG B 1 6 ? -19.219 -24.453 -0.41 1 53.34 6 ARG B CA 1
ATOM 1488 C C . ARG B 1 6 ? -18.969 -23.516 -1.583 1 53.34 6 ARG B C 1
ATOM 1490 O O . ARG B 1 6 ? -18.25 -23.859 -2.525 1 53.34 6 ARG B O 1
ATOM 1497 N N . LYS B 1 7 ? -19.922 -22.547 -1.791 1 56.41 7 LYS B N 1
ATOM 1498 C CA . LYS B 1 7 ? -19.797 -21.531 -2.836 1 56.41 7 LYS B CA 1
ATOM 1499 C C . LYS B 1 7 ? -18.469 -20.812 -2.738 1 56.41 7 LYS B C 1
ATOM 1501 O O . LYS B 1 7 ? -18.156 -20.203 -1.703 1 56.41 7 LYS B O 1
ATOM 1506 N N . VAL B 1 8 ? -17.562 -21.188 -3.596 1 66.5 8 VAL B N 1
ATOM 1507 C CA . VAL B 1 8 ? -16.266 -20.516 -3.631 1 66.5 8 VAL B CA 1
ATOM 1508 C C . VAL B 1 8 ? -16.438 -19.078 -4.129 1 66.5 8 VAL B C 1
ATOM 1510 O O . VAL B 1 8 ? -17.266 -18.812 -5 1 66.5 8 VAL B O 1
ATOM 1513 N N . TRP B 1 9 ? -15.867 -18.203 -3.492 1 67.38 9 TRP B N 1
ATOM 1514 C CA . TRP B 1 9 ? -16.031 -16.797 -3.861 1 67.38 9 TRP B CA 1
A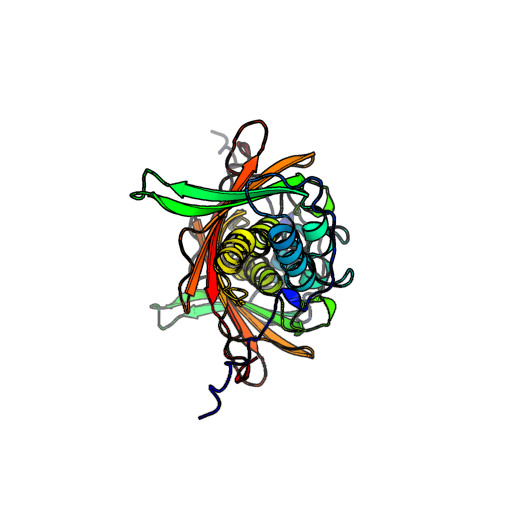TOM 1515 C C . TRP B 1 9 ? -15.406 -16.516 -5.227 1 67.38 9 TRP B C 1
ATOM 1517 O O . TRP B 1 9 ? -15.883 -15.656 -5.969 1 67.38 9 TRP B O 1
ATOM 1527 N N . LEU B 1 10 ? -14.328 -17.281 -5.562 1 75.5 10 LEU B N 1
ATOM 1528 C CA . LEU B 1 10 ? -13.656 -17.156 -6.852 1 75.5 10 LEU B CA 1
ATOM 1529 C C . LEU B 1 10 ? -13.07 -18.484 -7.305 1 75.5 10 LEU B C 1
ATOM 1531 O O . LEU B 1 10 ? -12.305 -19.109 -6.562 1 75.5 10 LEU B O 1
ATOM 1535 N N . ASP B 1 11 ? -13.461 -18.875 -8.508 1 80.19 11 ASP B N 1
ATOM 1536 C CA . ASP B 1 11 ? -12.852 -20.016 -9.172 1 80.19 11 ASP B CA 1
ATOM 1537 C C . ASP B 1 11 ? -11.836 -19.562 -10.227 1 80.19 11 ASP B C 1
ATOM 1539 O O . ASP B 1 11 ? -12.211 -19.031 -11.266 1 80.19 11 ASP B O 1
ATOM 1543 N N . PRO B 1 12 ? -10.562 -19.844 -9.969 1 85 12 PRO B N 1
ATOM 1544 C CA . PRO B 1 12 ? -9.555 -19.406 -10.938 1 85 12 PRO B CA 1
ATOM 1545 C C . PRO B 1 12 ? -9.797 -19.969 -12.336 1 85 12 PRO B C 1
ATOM 1547 O O . PRO B 1 12 ? -9.477 -19.328 -13.336 1 85 12 PRO B O 1
ATOM 1550 N N . ALA B 1 13 ? -10.383 -21.109 -12.406 1 85.38 13 ALA B N 1
ATOM 1551 C CA . ALA B 1 13 ? -10.617 -21.766 -13.695 1 85.38 13 ALA B CA 1
ATOM 1552 C C . ALA B 1 13 ? -11.688 -21.016 -14.492 1 85.38 13 ALA B C 1
ATOM 1554 O O . ALA B 1 13 ? -11.805 -21.203 -15.703 1 85.38 13 ALA B O 1
ATOM 1555 N N . SER B 1 14 ? -12.453 -20.234 -13.789 1 87.12 14 SER B N 1
ATOM 1556 C CA . SER B 1 14 ? -13.539 -19.516 -14.453 1 87.12 14 SER B CA 1
ATOM 1557 C C . SER B 1 14 ? -13.055 -18.203 -15.062 1 87.12 14 SER B C 1
ATOM 1559 O O . SER B 1 14 ? -13.781 -17.562 -15.812 1 87.12 14 SER B O 1
ATOM 1561 N N . LEU B 1 15 ? -11.828 -17.859 -14.836 1 89.12 15 LEU B N 1
ATOM 1562 C CA . LEU B 1 15 ? -11.305 -16.578 -15.32 1 89.12 15 LEU B CA 1
ATOM 1563 C C . LEU B 1 15 ? -10.789 -16.719 -16.75 1 89.12 15 LEU B C 1
ATOM 1565 O O . LEU B 1 15 ? -10.266 -17.766 -17.125 1 89.12 15 LEU B O 1
ATOM 1569 N N . ALA B 1 16 ? -10.961 -15.648 -17.484 1 89.19 16 ALA B N 1
ATOM 1570 C CA . ALA B 1 16 ? -10.422 -15.609 -18.844 1 89.19 16 ALA B CA 1
ATOM 1571 C C . ALA B 1 16 ? -8.898 -15.656 -18.844 1 89.19 16 ALA B C 1
ATOM 1573 O O . ALA B 1 16 ? -8.25 -15.039 -17.984 1 89.19 16 ALA B O 1
ATOM 1574 N N . ASP B 1 17 ? -8.367 -16.391 -19.812 1 92.25 17 ASP B N 1
ATOM 1575 C CA . ASP B 1 17 ? -6.914 -16.422 -19.953 1 92.25 17 ASP B CA 1
ATOM 1576 C C . ASP B 1 17 ? -6.375 -15.07 -20.406 1 92.25 17 ASP B C 1
ATOM 1578 O O . ASP B 1 17 ? -6.871 -14.484 -21.375 1 92.25 17 ASP B O 1
ATOM 1582 N N . GLU B 1 18 ? -5.488 -14.602 -19.641 1 91.5 18 GLU B N 1
ATOM 1583 C CA . GLU B 1 18 ? -4.801 -13.352 -19.953 1 91.5 18 GLU B CA 1
ATOM 1584 C C . GLU B 1 18 ? -3.297 -13.477 -19.75 1 91.5 18 GLU B C 1
ATOM 1586 O O . GLU B 1 18 ? -2.842 -14.312 -18.969 1 91.5 18 GLU B O 1
ATOM 1591 N N . GLY B 1 19 ? -2.582 -12.664 -20.5 1 91.81 19 GLY B N 1
ATOM 1592 C CA . GLY B 1 19 ? -1.139 -12.641 -20.344 1 91.81 19 GLY B CA 1
ATOM 1593 C C . GLY B 1 19 ? -0.427 -13.734 -21.109 1 91.81 19 GLY B C 1
ATOM 1594 O O . GLY B 1 19 ? -1.052 -14.453 -21.891 1 91.81 19 GLY B O 1
ATOM 1595 N N . ASP B 1 20 ? 0.89 -13.758 -21 1 93.25 20 ASP B N 1
ATOM 1596 C CA . ASP B 1 20 ? 1.762 -14.711 -21.688 1 93.25 20 ASP B CA 1
ATOM 1597 C C . ASP B 1 20 ? 2.576 -15.523 -20.688 1 93.25 20 ASP B C 1
ATOM 1599 O O . ASP B 1 20 ? 3.42 -14.977 -19.969 1 93.25 20 ASP B O 1
ATOM 1603 N N . ILE B 1 21 ? 2.344 -16.828 -20.641 1 95.94 21 ILE B N 1
ATOM 1604 C CA . ILE B 1 21 ? 3.021 -17.672 -19.672 1 95.94 21 ILE B CA 1
ATOM 1605 C C . ILE B 1 21 ? 4.289 -18.25 -20.281 1 95.94 21 ILE B C 1
ATOM 1607 O O . ILE B 1 21 ? 5.031 -18.984 -19.609 1 95.94 21 ILE B O 1
ATOM 1611 N N . SER B 1 22 ? 4.566 -17.984 -21.531 1 94.75 22 SER B N 1
ATOM 1612 C CA . SER B 1 22 ? 5.648 -18.641 -22.266 1 94.75 22 SER B CA 1
ATOM 1613 C C . SER B 1 22 ? 7.004 -18.328 -21.641 1 94.75 22 SER B C 1
ATOM 1615 O O . SER B 1 22 ? 7.949 -19.109 -21.75 1 94.75 22 SER B O 1
ATOM 1617 N N . GLU B 1 23 ? 7.117 -17.219 -20.984 1 93.69 23 GLU B N 1
ATOM 1618 C CA . GLU B 1 23 ? 8.398 -16.812 -20.406 1 93.69 23 GLU B CA 1
ATOM 1619 C C . GLU B 1 23 ? 8.469 -17.172 -18.922 1 93.69 23 GLU B C 1
ATOM 1621 O O . GLU B 1 23 ? 9.469 -16.875 -18.25 1 93.69 23 GLU B O 1
ATOM 1626 N N . ILE B 1 24 ? 7.41 -17.734 -18.406 1 97.44 24 ILE B N 1
ATOM 1627 C CA . ILE B 1 24 ? 7.406 -18.109 -17 1 97.44 24 ILE B CA 1
ATOM 1628 C C . ILE B 1 24 ? 8.039 -19.484 -16.812 1 97.44 24 ILE B C 1
ATOM 1630 O O . ILE B 1 24 ? 7.457 -20.5 -17.219 1 97.44 24 ILE B O 1
ATOM 1634 N N . GLY B 1 25 ? 9.195 -19.5 -16.297 1 97.81 25 GLY B N 1
ATOM 1635 C CA . GLY B 1 25 ? 9.859 -20.75 -16 1 97.81 25 GLY B CA 1
ATOM 1636 C C . GLY B 1 25 ? 9.375 -21.391 -14.711 1 97.81 25 GLY B C 1
ATOM 1637 O O . GLY B 1 25 ? 8.336 -21 -14.164 1 97.81 25 GLY B O 1
ATOM 1638 N N . GLY B 1 26 ? 10.07 -22.422 -14.227 1 97.25 26 GLY B N 1
ATOM 1639 C CA . GLY B 1 26 ? 9.734 -23.125 -13.008 1 97.25 26 GLY B CA 1
ATOM 1640 C C . GLY B 1 26 ? 9.18 -24.516 -13.266 1 97.25 26 GLY B C 1
ATOM 1641 O O . GLY B 1 26 ? 9.266 -25.031 -14.383 1 97.25 26 GLY B O 1
ATOM 1642 N N . ASN B 1 27 ? 8.75 -25.141 -12.25 1 97.69 27 ASN B N 1
ATOM 1643 C CA . ASN B 1 27 ? 8.453 -26.562 -12.367 1 97.69 27 ASN B CA 1
ATOM 1644 C C . ASN B 1 27 ? 6.957 -26.844 -12.289 1 97.69 27 ASN B C 1
ATOM 1646 O O . ASN B 1 27 ? 6.539 -27.969 -12.031 1 97.69 27 ASN B O 1
ATOM 1650 N N . LEU B 1 28 ? 6.133 -25.781 -12.438 1 97.06 28 LEU B N 1
ATOM 1651 C CA . LEU B 1 28 ? 4.691 -25.984 -12.43 1 97.06 28 LEU B CA 1
ATOM 1652 C C . LEU B 1 28 ? 4.164 -26.203 -13.844 1 97.06 28 LEU B C 1
ATOM 1654 O O . LEU B 1 28 ? 4.73 -25.688 -14.805 1 97.06 28 LEU B O 1
ATOM 1658 N N . PRO B 1 29 ? 3.113 -26.984 -13.922 1 96.25 29 PRO B N 1
ATOM 1659 C CA . PRO B 1 29 ? 2.518 -27.172 -15.25 1 96.25 29 PRO B CA 1
ATOM 1660 C C . PRO B 1 29 ? 1.921 -25.875 -15.805 1 96.25 29 PRO B C 1
ATOM 1662 O O . PRO B 1 29 ? 1.582 -24.969 -15.047 1 96.25 29 PRO B O 1
ATOM 1665 N N . ASP B 1 30 ? 1.712 -25.844 -17.141 1 96.44 30 ASP B N 1
ATOM 1666 C CA . ASP B 1 30 ? 1.271 -24.641 -17.844 1 96.44 30 ASP B CA 1
ATOM 1667 C C . ASP B 1 30 ? -0.117 -24.203 -17.375 1 96.44 30 ASP B C 1
ATOM 1669 O O . ASP B 1 30 ? -0.396 -23.016 -17.266 1 96.44 30 ASP B O 1
ATOM 1673 N N . HIS B 1 31 ? -0.947 -25.188 -17.094 1 94.81 31 HIS B N 1
ATOM 1674 C CA . HIS B 1 31 ? -2.305 -24.797 -16.719 1 94.81 31 HIS B CA 1
ATOM 1675 C C . HIS B 1 31 ? -2.324 -24.094 -15.375 1 94.81 31 HIS B C 1
ATOM 1677 O O . HIS B 1 31 ? -3.127 -23.188 -15.156 1 94.81 31 HIS B O 1
ATOM 1683 N N . ILE B 1 32 ? -1.464 -24.453 -14.461 1 95.19 32 ILE B N 1
ATOM 1684 C CA . ILE B 1 32 ? -1.374 -23.797 -13.164 1 95.19 32 ILE B CA 1
ATOM 1685 C C . ILE B 1 32 ? -0.779 -22.391 -13.336 1 95.19 32 ILE B C 1
ATOM 1687 O O . ILE B 1 32 ? -1.261 -21.422 -12.742 1 95.19 32 ILE B O 1
ATOM 1691 N N . LYS B 1 33 ? 0.25 -22.328 -14.195 1 96.94 33 LYS B N 1
ATOM 1692 C CA . LYS B 1 33 ? 0.835 -21.016 -14.492 1 96.94 33 LYS B CA 1
ATOM 1693 C C . LYS B 1 33 ? -0.208 -20.062 -15.07 1 96.94 33 LYS B C 1
ATOM 1695 O O . LYS B 1 33 ? -0.318 -18.922 -14.625 1 96.94 33 LYS B O 1
ATOM 1700 N N . GLN B 1 34 ? -0.979 -20.578 -15.969 1 96.62 34 GLN B N 1
ATOM 1701 C CA . GLN B 1 34 ? -1.984 -19.75 -16.625 1 96.62 34 GLN B CA 1
ATOM 1702 C C . GLN B 1 34 ? -3.066 -19.312 -15.648 1 96.62 34 GLN B C 1
ATOM 1704 O O . GLN B 1 34 ? -3.453 -18.141 -15.625 1 96.62 34 GLN B O 1
ATOM 1709 N N . GLN B 1 35 ? -3.52 -20.219 -14.875 1 94.56 35 GLN B N 1
ATOM 1710 C CA . GLN B 1 35 ? -4.582 -19.891 -13.938 1 94.56 35 GLN B CA 1
ATOM 1711 C C . GLN B 1 35 ? -4.094 -18.875 -12.898 1 94.56 35 GLN B C 1
ATOM 1713 O O . GLN B 1 35 ? -4.832 -17.969 -12.523 1 94.56 35 GLN B O 1
ATOM 1718 N N . SER B 1 36 ? -2.904 -19.094 -12.43 1 95.19 36 SER B N 1
ATOM 1719 C CA . SER B 1 36 ? -2.334 -18.141 -11.484 1 95.19 36 SER B CA 1
ATOM 1720 C C . SER B 1 36 ? -2.219 -16.75 -12.102 1 95.19 36 SER B C 1
ATOM 1722 O O . SER B 1 36 ? -2.574 -15.758 -11.469 1 95.19 36 SER B O 1
ATOM 1724 N N . LEU B 1 37 ? -1.747 -16.703 -13.297 1 95.75 37 LEU B N 1
ATOM 1725 C CA . LEU B 1 37 ? -1.626 -15.43 -14 1 95.75 37 LEU B CA 1
ATOM 1726 C C . LEU B 1 37 ? -2.996 -14.797 -14.219 1 95.75 37 LEU B C 1
ATOM 1728 O O . LEU B 1 37 ? -3.143 -13.578 -14.125 1 95.75 37 LEU B O 1
ATOM 1732 N N . ASN B 1 38 ? -3.977 -15.641 -14.5 1 94.62 38 ASN B N 1
ATOM 1733 C CA . ASN B 1 38 ? -5.34 -15.141 -14.641 1 94.62 38 ASN B CA 1
ATOM 1734 C C . ASN B 1 38 ? -5.82 -14.453 -13.367 1 94.62 38 ASN B C 1
ATOM 1736 O O . ASN B 1 38 ? -6.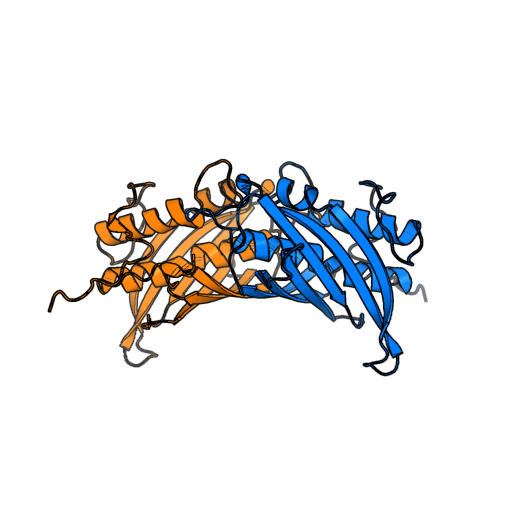43 -13.383 -13.43 1 94.62 38 ASN B O 1
ATOM 1740 N N . VAL B 1 39 ? -5.535 -15.062 -12.258 1 92.12 39 VAL B N 1
ATOM 1741 C CA . VAL B 1 39 ? -5.938 -14.484 -10.984 1 92.12 39 VAL B CA 1
ATOM 1742 C C . VAL B 1 39 ? -5.227 -13.148 -10.766 1 92.12 39 VAL B C 1
ATOM 1744 O O . VAL B 1 39 ? -5.863 -12.148 -10.438 1 92.12 39 VAL B O 1
ATOM 1747 N N . TYR B 1 40 ? -3.967 -13.164 -11 1 93.69 40 TYR B N 1
ATOM 1748 C CA . TYR B 1 40 ? -3.16 -11.961 -10.836 1 93.69 40 TYR B CA 1
ATOM 1749 C C . TYR B 1 40 ? -3.705 -10.82 -11.688 1 93.69 40 TYR B C 1
ATOM 1751 O O . TYR B 1 40 ? -3.945 -9.719 -11.188 1 93.69 40 TYR B O 1
ATOM 1759 N N . LEU B 1 41 ? -3.977 -11.055 -12.922 1 92.75 41 LEU B N 1
ATOM 1760 C CA . LEU B 1 41 ? -4.324 -10.016 -13.883 1 92.75 41 LEU B CA 1
ATOM 1761 C C . LEU B 1 41 ? -5.781 -9.594 -13.727 1 92.75 41 LEU B C 1
ATOM 1763 O O . LEU B 1 41 ? -6.109 -8.414 -13.852 1 92.75 41 LEU B O 1
ATOM 1767 N N . ASN B 1 42 ? -6.648 -10.547 -13.391 1 88.62 42 ASN B N 1
ATOM 1768 C CA . ASN B 1 42 ? -8.07 -10.227 -13.352 1 88.62 42 ASN B CA 1
ATOM 1769 C C . ASN B 1 42 ? -8.492 -9.703 -11.984 1 88.62 42 ASN B C 1
ATOM 1771 O O . ASN B 1 42 ? -9.383 -8.859 -11.883 1 88.62 42 ASN B O 1
ATOM 1775 N N . MET B 1 43 ? -7.891 -10.156 -10.961 1 85.19 43 MET B N 1
ATOM 1776 C CA . MET B 1 43 ? -8.32 -9.789 -9.617 1 85.19 43 MET B CA 1
ATOM 1777 C C . MET B 1 43 ? -7.387 -8.742 -9.023 1 85.19 43 MET B C 1
ATOM 1779 O O . MET B 1 43 ? -7.84 -7.828 -8.32 1 85.19 43 MET B O 1
ATOM 1783 N N . GLY B 1 44 ? -6.133 -8.867 -9.219 1 86 44 GLY B N 1
ATOM 1784 C CA . GLY B 1 44 ? -5.145 -7.957 -8.672 1 86 44 GLY B CA 1
ATOM 1785 C C . GLY B 1 44 ? -4.98 -6.688 -9.477 1 86 44 GLY B C 1
ATOM 1786 O O . GLY B 1 44 ? -5.145 -5.582 -8.953 1 86 44 GLY B O 1
ATOM 1787 N N . VAL B 1 45 ? -4.648 -6.809 -10.742 1 86.88 45 VAL B N 1
ATOM 1788 C CA . VAL B 1 45 ? -4.387 -5.676 -11.625 1 86.88 45 VAL B CA 1
ATOM 1789 C C . VAL B 1 45 ? -5.703 -5.121 -12.164 1 86.88 45 VAL B C 1
ATOM 1791 O O . VAL B 1 45 ? -5.906 -3.904 -12.188 1 86.88 45 VAL B O 1
ATOM 1794 N N . SER B 1 46 ? -6.629 -6.094 -12.508 1 82.06 46 SER B N 1
ATOM 1795 C CA . SER B 1 46 ? -7.984 -5.781 -12.945 1 82.06 46 SER B CA 1
ATOM 1796 C C . SER B 1 46 ? -7.98 -5.055 -14.289 1 82.06 46 SER B C 1
ATOM 1798 O O . SER B 1 46 ? -7.402 -5.539 -15.258 1 82.06 46 SER B O 1
ATOM 1800 N N . THR B 1 47 ? -8.641 -3.803 -14.477 1 84.81 47 THR B N 1
ATOM 1801 C CA . THR B 1 47 ? -8.859 -3.162 -15.766 1 84.81 47 THR B CA 1
ATOM 1802 C C . THR B 1 47 ? -8.016 -1.896 -15.891 1 84.81 47 THR B C 1
ATOM 1804 O O . THR B 1 47 ? -7.523 -1.372 -14.891 1 84.81 47 THR B O 1
ATOM 1807 N N . PRO B 1 48 ? -7.848 -1.391 -17.078 1 84.81 48 PRO B N 1
ATOM 1808 C CA . PRO B 1 48 ? -7 -0.217 -17.312 1 84.81 48 PRO B CA 1
ATOM 1809 C C . PRO B 1 48 ? -7.453 1.003 -16.516 1 84.81 48 PRO B C 1
ATOM 1811 O O . PRO B 1 48 ? -6.648 1.895 -16.234 1 84.81 48 PRO B O 1
ATOM 1814 N N . SER B 1 49 ? -8.609 1.081 -16.172 1 84 49 SER B N 1
ATOM 1815 C CA . SER B 1 49 ? -9.109 2.244 -15.445 1 84 49 SER B CA 1
ATOM 1816 C C . SER B 1 49 ? -8.883 2.094 -13.945 1 84 49 SER B C 1
ATOM 1818 O O . SER B 1 49 ? -9.086 3.045 -13.18 1 84 49 SER B O 1
ATOM 1820 N N . ARG B 1 50 ? -8.367 0.916 -13.578 1 83.12 50 ARG B N 1
ATOM 1821 C CA . ARG B 1 50 ? -8.273 0.632 -12.156 1 83.12 50 ARG B CA 1
ATOM 1822 C C . ARG B 1 50 ? -6.938 1.095 -11.586 1 83.12 50 ARG B C 1
ATOM 1824 O O . ARG B 1 50 ? -5.938 1.146 -12.312 1 83.12 50 ARG B O 1
ATOM 1831 N N . PHE B 1 51 ? -6.992 1.338 -10.344 1 83.69 51 PHE B N 1
ATOM 1832 C CA . PHE B 1 51 ? -5.797 1.718 -9.594 1 83.69 51 PHE B CA 1
ATOM 1833 C C . PHE B 1 51 ? -4.691 0.685 -9.781 1 83.69 51 PHE B C 1
ATOM 1835 O O . PHE B 1 51 ? -4.938 -0.52 -9.695 1 83.69 51 PHE B O 1
ATOM 1842 N N . GLY B 1 52 ? -3.51 1.151 -10.156 1 85.25 52 GLY B N 1
ATOM 1843 C CA . GLY B 1 52 ? -2.318 0.317 -10.172 1 85.25 52 GLY B CA 1
ATOM 1844 C C . GLY B 1 52 ? -2.193 -0.524 -11.43 1 85.25 52 GLY B C 1
ATOM 1845 O O . GLY B 1 52 ? -1.278 -1.343 -11.547 1 85.25 52 GLY B O 1
ATOM 1846 N N . TYR B 1 53 ? -3.09 -0.315 -12.32 1 88.38 53 TYR B N 1
ATOM 1847 C CA . TYR B 1 53 ? -3.125 -1.139 -13.523 1 88.38 53 TYR B CA 1
ATOM 1848 C C . TYR B 1 53 ? -1.78 -1.109 -14.242 1 88.38 53 TYR B C 1
ATOM 1850 O O . TYR B 1 53 ? -1.209 -2.16 -14.547 1 88.38 53 TYR B O 1
ATOM 1858 N N . LYS B 1 54 ? -1.277 0.088 -14.484 1 88.69 54 LYS B N 1
ATOM 1859 C CA . LYS B 1 54 ? -0.024 0.219 -15.227 1 88.69 54 LYS B CA 1
ATOM 1860 C C . LYS B 1 54 ? 1.122 -0.465 -14.484 1 88.69 54 LYS B C 1
ATOM 1862 O O . LYS B 1 54 ? 1.922 -1.181 -15.094 1 88.69 54 LYS B O 1
ATOM 1867 N N . LEU B 1 55 ? 1.191 -0.257 -13.234 1 91.31 55 LEU B N 1
ATOM 1868 C CA . LEU B 1 55 ? 2.242 -0.85 -12.414 1 91.31 55 LEU B CA 1
ATOM 1869 C C . LEU B 1 55 ? 2.139 -2.371 -12.414 1 91.31 55 LEU B C 1
ATOM 1871 O O . LEU B 1 55 ? 3.121 -3.064 -12.688 1 91.31 55 LEU B O 1
ATOM 1875 N N . GLY B 1 56 ? 0.985 -2.889 -12.172 1 93.06 56 GLY B N 1
ATOM 1876 C CA . GLY B 1 56 ? 0.786 -4.328 -12.141 1 93.06 56 GLY B CA 1
ATOM 1877 C C . GLY B 1 56 ? 1.122 -5.008 -13.453 1 93.06 56 GLY B C 1
ATOM 1878 O O . GLY B 1 56 ? 1.679 -6.109 -13.461 1 93.06 56 GLY B O 1
ATOM 1879 N N . ARG B 1 57 ? 0.782 -4.312 -14.484 1 93.44 57 ARG B N 1
ATOM 1880 C CA . ARG B 1 57 ? 1.012 -4.871 -15.812 1 93.44 57 ARG B CA 1
ATOM 1881 C C . ARG B 1 57 ? 2.496 -4.852 -16.156 1 93.44 57 ARG B C 1
ATOM 1883 O O . ARG B 1 57 ? 2.934 -5.57 -17.062 1 93.44 57 ARG B O 1
ATOM 1890 N N . SER B 1 58 ? 3.246 -4.082 -15.5 1 94.88 58 SER B N 1
ATOM 1891 C CA . SER B 1 58 ? 4.66 -3.916 -15.812 1 94.88 58 SER B CA 1
ATOM 1892 C C . SER B 1 58 ? 5.504 -5.012 -15.172 1 94.88 58 SER B C 1
ATOM 1894 O O . SER B 1 58 ? 6.699 -5.121 -15.438 1 94.88 58 SER B O 1
ATOM 1896 N N . VAL B 1 59 ? 4.941 -5.832 -14.312 1 96.81 59 VAL B N 1
ATOM 1897 C CA . VAL B 1 59 ? 5.672 -6.93 -13.695 1 96.81 59 VAL B CA 1
ATOM 1898 C C . VAL B 1 59 ? 5.848 -8.062 -14.703 1 96.81 59 VAL B C 1
ATOM 1900 O O . VAL B 1 59 ? 4.867 -8.555 -15.273 1 96.81 59 VAL B O 1
ATOM 1903 N N . LYS B 1 60 ? 7.055 -8.414 -14.969 1 97.12 60 LYS B N 1
ATOM 1904 C CA . LYS B 1 60 ? 7.375 -9.578 -15.789 1 97.12 60 LYS B CA 1
ATOM 1905 C C . LYS B 1 60 ? 7.598 -10.82 -14.922 1 97.12 60 LYS B C 1
ATOM 1907 O O . LYS B 1 60 ? 8.57 -10.891 -14.164 1 97.12 60 LYS B O 1
ATOM 1912 N N . TRP B 1 61 ? 6.781 -11.781 -15.07 1 97.69 61 TRP B N 1
ATOM 1913 C CA . TRP B 1 61 ? 6.902 -13 -14.281 1 97.69 61 TRP B CA 1
ATOM 1914 C C . TRP B 1 61 ? 7.969 -13.922 -14.859 1 97.69 61 TRP B C 1
ATOM 1916 O O . TRP B 1 61 ? 7.984 -14.188 -16.062 1 97.69 61 TRP B O 1
ATOM 1926 N N . ILE B 1 62 ? 8.781 -14.461 -13.977 1 97.62 62 ILE B N 1
ATOM 1927 C CA . ILE B 1 62 ? 9.969 -15.195 -14.398 1 97.62 62 ILE B CA 1
ATOM 1928 C C . ILE B 1 62 ? 9.836 -16.656 -14.008 1 97.62 62 ILE B C 1
ATOM 1930 O O . ILE B 1 62 ? 10.266 -17.547 -14.742 1 97.62 62 ILE B O 1
ATOM 1934 N N . GLU B 1 63 ? 9.219 -16.859 -12.883 1 97.75 63 GLU B N 1
ATOM 1935 C CA . GLU B 1 63 ? 9.25 -18.234 -12.359 1 97.75 63 GLU B CA 1
ATOM 1936 C C . GLU B 1 63 ? 8.055 -18.5 -11.445 1 97.75 63 GLU B C 1
ATOM 1938 O O . GLU B 1 63 ? 7.684 -17.641 -10.633 1 97.75 63 GLU B O 1
ATOM 1943 N N . TYR B 1 64 ? 7.457 -19.609 -11.617 1 98.12 64 TYR B N 1
ATOM 1944 C CA . TYR B 1 64 ? 6.547 -20.234 -10.664 1 98.12 64 TYR B CA 1
ATOM 1945 C C . TYR B 1 64 ? 7.035 -21.625 -10.266 1 98.12 64 TYR B C 1
ATOM 1947 O O . TYR B 1 64 ? 7.168 -22.5 -11.125 1 98.12 64 TYR B O 1
ATOM 1955 N N . SER B 1 65 ? 7.297 -21.844 -8.992 1 97.75 65 SER B N 1
ATOM 1956 C CA . SER B 1 65 ? 7.871 -23.109 -8.578 1 97.75 65 SER B CA 1
ATOM 1957 C C . SER B 1 65 ? 7.367 -23.531 -7.207 1 97.75 65 SER B C 1
ATOM 1959 O O . SER B 1 65 ? 7.016 -22.688 -6.383 1 97.75 65 SER B O 1
ATOM 1961 N N . ILE B 1 66 ? 7.293 -24.797 -7.027 1 96.38 66 ILE B N 1
ATOM 1962 C CA . ILE B 1 66 ? 7.129 -25.406 -5.711 1 96.38 66 ILE B CA 1
ATOM 1963 C C . ILE B 1 66 ? 8.266 -26.406 -5.461 1 96.38 66 ILE B C 1
ATOM 1965 O O . ILE B 1 66 ? 8.547 -27.266 -6.297 1 96.38 66 ILE B O 1
ATOM 1969 N N . HIS B 1 67 ? 8.898 -26.141 -4.387 1 94.56 67 HIS B N 1
ATOM 1970 C CA . HIS B 1 67 ? 10.016 -27.016 -4.035 1 94.56 67 HIS B CA 1
ATOM 1971 C C . HIS B 1 67 ? 9.914 -27.469 -2.584 1 94.56 67 HIS B C 1
ATOM 1973 O O . HIS B 1 67 ? 9.219 -26.844 -1.776 1 94.56 67 HIS B O 1
ATOM 1979 N N . LYS B 1 68 ? 10.578 -28.625 -2.393 1 91.25 68 LYS B N 1
ATOM 1980 C CA . LYS B 1 68 ? 10.773 -29.031 -1.004 1 91.25 68 LYS B CA 1
ATOM 1981 C C . LYS B 1 68 ? 11.891 -28.234 -0.349 1 91.25 68 LYS B C 1
ATOM 1983 O O . LYS B 1 68 ? 12.922 -27.969 -0.975 1 91.25 68 LYS B O 1
ATOM 1988 N N . ASN B 1 69 ? 11.586 -27.75 0.833 1 85.44 69 ASN B N 1
ATOM 1989 C CA . ASN B 1 69 ? 12.578 -26.984 1.588 1 85.44 69 ASN B CA 1
ATOM 1990 C C . ASN B 1 69 ? 13.312 -27.859 2.59 1 85.44 69 ASN B C 1
ATOM 1992 O O . ASN B 1 69 ? 12.766 -28.234 3.629 1 85.44 69 ASN B O 1
ATOM 1996 N N . PRO B 1 70 ? 14.531 -28.203 2.328 1 85.94 70 PRO B N 1
ATOM 1997 C CA . PRO B 1 70 ? 15.266 -29.094 3.232 1 85.94 70 PRO B CA 1
ATOM 1998 C C . PRO B 1 70 ? 15.414 -28.5 4.637 1 85.94 70 PRO B C 1
ATOM 2000 O O . PRO B 1 70 ? 15.422 -29.25 5.621 1 85.94 70 PRO B O 1
ATOM 2003 N N . GLU B 1 71 ? 15.492 -27.297 4.742 1 82.75 71 GLU B N 1
ATOM 2004 C CA . GLU B 1 71 ? 15.641 -26.656 6.039 1 82.75 71 GLU B CA 1
ATOM 2005 C C . GLU B 1 71 ? 14.359 -26.734 6.859 1 82.75 71 GLU B C 1
ATOM 2007 O O . GLU B 1 71 ? 14.375 -26.5 8.07 1 82.75 71 GLU B O 1
ATOM 2012 N N . ARG B 1 72 ? 13.336 -27.078 6.16 1 82.25 72 ARG B N 1
ATOM 2013 C CA . ARG B 1 72 ? 12.055 -27.219 6.832 1 82.25 72 ARG B CA 1
ATOM 2014 C C . ARG B 1 72 ? 11.562 -28.656 6.762 1 82.25 72 ARG B C 1
ATOM 2016 O O . ARG B 1 72 ? 10.383 -28.906 6.504 1 82.25 72 ARG B O 1
ATOM 2023 N N . ASN B 1 73 ? 12.469 -29.531 6.938 1 88.31 73 ASN B N 1
ATOM 2024 C CA . ASN B 1 73 ? 12.195 -30.953 6.965 1 88.31 73 ASN B CA 1
ATOM 2025 C C . ASN B 1 73 ? 11.508 -31.422 5.684 1 88.31 73 ASN B C 1
ATOM 2027 O O . ASN B 1 73 ? 10.648 -32.312 5.719 1 88.31 73 ASN B O 1
ATOM 2031 N N . GLY B 1 74 ? 11.719 -30.656 4.641 1 86.94 74 GLY B N 1
ATOM 2032 C CA . GLY B 1 74 ? 11.227 -31.094 3.338 1 86.94 74 GLY B CA 1
ATOM 2033 C C . GLY B 1 74 ? 9.82 -30.594 3.039 1 86.94 74 GLY B C 1
ATOM 2034 O O . GLY B 1 74 ? 9.203 -31.031 2.072 1 86.94 74 GLY B O 1
ATOM 2035 N N . ARG B 1 75 ? 9.422 -29.75 3.854 1 87.5 75 ARG B N 1
ATOM 2036 C CA . ARG B 1 75 ? 8.109 -29.188 3.562 1 87.5 75 ARG B CA 1
ATOM 2037 C C . ARG B 1 75 ? 8.141 -28.344 2.295 1 87.5 75 ARG B C 1
ATOM 2039 O O . ARG B 1 75 ? 9.164 -27.734 1.981 1 87.5 75 ARG B O 1
ATOM 2046 N N . ALA B 1 76 ? 6.98 -28.375 1.64 1 91.5 76 ALA B N 1
ATOM 2047 C CA . ALA B 1 76 ? 6.906 -27.672 0.355 1 91.5 76 ALA B CA 1
ATOM 2048 C C . ALA B 1 76 ? 6.836 -26.172 0.551 1 91.5 76 ALA B C 1
ATOM 2050 O O . ALA B 1 76 ? 6.266 -25.688 1.532 1 91.5 76 ALA B O 1
ATOM 2051 N N . GLU B 1 77 ? 7.492 -25.438 -0.334 1 93.88 77 GLU B N 1
ATOM 2052 C CA . GLU B 1 77 ? 7.363 -23.984 -0.442 1 93.88 77 GLU B CA 1
ATOM 2053 C C . GLU B 1 77 ? 7.055 -23.562 -1.876 1 93.88 77 GLU B C 1
ATOM 2055 O O . GLU B 1 77 ? 7.598 -24.141 -2.826 1 93.88 77 GLU B O 1
ATOM 2060 N N . ALA B 1 78 ? 6.145 -22.703 -1.993 1 96.19 78 ALA B N 1
ATOM 2061 C CA . ALA B 1 78 ? 5.809 -22.125 -3.291 1 96.19 78 ALA B CA 1
ATOM 2062 C C . ALA B 1 78 ? 6.512 -20.781 -3.494 1 96.19 78 ALA B C 1
ATOM 2064 O O . ALA B 1 78 ? 6.578 -19.969 -2.572 1 96.19 78 ALA B O 1
ATOM 2065 N N . ILE B 1 79 ? 7.043 -20.609 -4.695 1 96.88 79 ILE B N 1
ATOM 2066 C CA . ILE B 1 79 ? 7.809 -19.406 -4.988 1 96.88 79 ILE B CA 1
ATOM 2067 C C . ILE B 1 79 ? 7.34 -18.797 -6.316 1 96.88 79 ILE B C 1
ATOM 2069 O O . ILE B 1 79 ? 7.188 -19.516 -7.309 1 96.88 79 ILE B O 1
ATOM 2073 N N . THR B 1 80 ? 7.023 -17.547 -6.301 1 98.25 80 THR B N 1
ATOM 2074 C CA . THR B 1 80 ? 6.875 -16.781 -7.527 1 98.25 80 THR B CA 1
ATOM 2075 C C . THR B 1 80 ? 7.945 -15.688 -7.617 1 98.25 80 THR B C 1
ATOM 2077 O O . THR B 1 80 ? 8.289 -15.062 -6.613 1 98.25 80 THR B O 1
ATOM 2080 N N . LEU B 1 81 ? 8.477 -15.562 -8.781 1 98.25 81 LEU B N 1
ATOM 2081 C CA . LEU B 1 81 ? 9.508 -14.57 -9.055 1 98.25 81 LEU B CA 1
ATOM 2082 C C . LEU B 1 81 ? 9.102 -13.664 -10.203 1 98.25 81 LEU B C 1
ATOM 2084 O O . LEU B 1 81 ? 8.711 -14.141 -11.273 1 98.25 81 LEU B O 1
ATOM 2088 N N . GLY B 1 82 ? 9.125 -12.367 -9.984 1 98.12 82 GLY B N 1
ATOM 2089 C CA . GLY B 1 82 ? 8.875 -11.367 -11.008 1 98.12 82 GLY B CA 1
ATOM 2090 C C . GLY B 1 82 ? 9.945 -10.297 -11.07 1 98.12 82 GLY B C 1
ATOM 2091 O O . GLY B 1 82 ? 10.797 -10.211 -10.18 1 98.12 82 GLY B O 1
ATOM 2092 N N . GLU B 1 83 ? 9.961 -9.547 -12.133 1 98.31 83 GLU B N 1
ATOM 2093 C CA . GLU B 1 83 ? 10.859 -8.414 -12.297 1 98.31 83 GLU B CA 1
ATOM 2094 C C . GLU B 1 83 ? 10.109 -7.176 -12.773 1 98.31 83 GLU B C 1
ATOM 2096 O O . GLU B 1 83 ? 9.117 -7.289 -13.492 1 98.31 83 GLU B O 1
ATOM 2101 N N . ILE B 1 84 ? 10.656 -6.051 -12.383 1 97.94 84 ILE B N 1
ATOM 2102 C CA . ILE B 1 84 ? 10.086 -4.785 -12.836 1 97.94 84 ILE B CA 1
ATOM 2103 C C . ILE B 1 84 ? 11.195 -3.734 -12.938 1 97.94 84 ILE B C 1
ATOM 2105 O O . ILE B 1 84 ? 12.102 -3.693 -12.109 1 97.94 84 ILE B O 1
ATOM 2109 N N . VAL B 1 85 ? 11.086 -2.939 -13.914 1 98.19 85 VAL B N 1
ATOM 2110 C CA . VAL B 1 85 ? 12 -1.81 -14.07 1 98.19 85 VAL B CA 1
ATOM 2111 C C . VAL B 1 85 ? 11.328 -0.532 -13.57 1 98.19 85 VAL B C 1
ATOM 2113 O O . VAL B 1 85 ? 10.195 -0.233 -13.945 1 98.19 85 VAL B O 1
ATOM 2116 N N . VAL B 1 86 ? 12.047 0.188 -12.734 1 97.06 86 VAL B N 1
ATOM 2117 C CA . VAL B 1 86 ? 11.516 1.42 -12.156 1 97.06 86 VAL B CA 1
ATOM 2118 C C . VAL B 1 86 ? 11.406 2.49 -13.242 1 97.06 86 VAL B C 1
ATOM 2120 O O . VAL B 1 86 ? 12.398 2.82 -13.898 1 97.06 86 VAL B O 1
ATOM 2123 N N . THR B 1 87 ? 10.195 2.957 -13.406 1 95.5 87 THR B N 1
ATOM 2124 C CA . THR B 1 87 ? 9.93 4.023 -14.359 1 95.5 87 THR B CA 1
ATOM 2125 C C . THR B 1 87 ? 9.516 5.309 -13.641 1 95.5 87 THR B C 1
ATOM 2127 O O . THR B 1 87 ? 9.297 5.301 -12.43 1 95.5 87 THR B O 1
ATOM 2130 N N . GLU B 1 88 ? 9.43 6.383 -14.336 1 92.38 88 GLU B N 1
ATOM 2131 C CA . GLU B 1 88 ? 9.188 7.707 -13.766 1 92.38 88 GLU B CA 1
ATOM 2132 C C . GLU B 1 88 ? 7.863 7.754 -13.016 1 92.38 88 GLU B C 1
ATOM 2134 O O . GLU B 1 88 ? 7.746 8.43 -11.992 1 92.38 88 GLU B O 1
ATOM 2139 N N . ASP B 1 89 ? 6.883 7.086 -13.492 1 91.31 89 ASP B N 1
ATOM 2140 C CA . ASP B 1 89 ? 5.539 7.164 -12.93 1 91.31 89 ASP B CA 1
ATOM 2141 C C . ASP B 1 89 ? 5.469 6.445 -11.586 1 91.31 89 ASP B C 1
ATOM 2143 O O . ASP B 1 89 ? 4.473 6.566 -10.867 1 91.31 89 ASP B O 1
ATOM 2147 N N . MET B 1 90 ? 6.586 5.773 -11.211 1 92.06 90 MET B N 1
ATOM 2148 C CA . MET B 1 90 ? 6.613 5.016 -9.961 1 92.06 90 MET B CA 1
ATOM 2149 C C . MET B 1 90 ? 7.324 5.801 -8.867 1 92.06 90 MET B C 1
ATOM 2151 O O . MET B 1 90 ? 7.391 5.355 -7.719 1 92.06 90 MET B O 1
ATOM 2155 N N . LEU B 1 91 ? 7.777 6.926 -9.188 1 89.5 91 LEU B N 1
ATOM 2156 C CA . LEU B 1 91 ? 8.602 7.688 -8.258 1 89.5 91 LEU B CA 1
ATOM 2157 C C . LEU B 1 91 ? 7.75 8.633 -7.418 1 89.5 91 LEU B C 1
ATOM 2159 O O . LEU B 1 91 ? 6.688 9.07 -7.859 1 89.5 91 LEU B O 1
ATOM 2163 N N . ASN B 1 92 ? 8.258 8.867 -6.227 1 84.06 92 ASN B N 1
ATOM 2164 C CA . ASN B 1 92 ? 7.652 9.891 -5.387 1 84.06 92 ASN B CA 1
ATOM 2165 C C . ASN B 1 92 ? 8.242 11.273 -5.68 1 84.06 92 ASN B C 1
ATOM 2167 O O . ASN B 1 92 ? 8.953 11.453 -6.668 1 84.06 92 ASN B O 1
ATOM 2171 N N . GLY B 1 93 ? 7.875 12.281 -4.855 1 80.94 93 GLY B N 1
ATOM 2172 C CA . GLY B 1 93 ? 8.336 13.641 -5.078 1 80.94 93 GLY B CA 1
ATOM 2173 C C . GLY B 1 93 ? 9.828 13.812 -4.852 1 80.94 93 GLY B C 1
ATOM 2174 O O . GLY B 1 93 ? 10.414 14.805 -5.289 1 80.94 93 GLY B O 1
ATOM 2175 N N . ALA B 1 94 ? 10.453 12.859 -4.152 1 79.88 94 ALA B N 1
ATOM 2176 C CA . ALA B 1 94 ? 11.898 12.891 -3.93 1 79.88 94 ALA B CA 1
ATOM 2177 C C . ALA B 1 94 ? 12.633 12.109 -5.012 1 79.88 94 ALA B C 1
ATOM 2179 O O . ALA B 1 94 ? 13.828 11.812 -4.871 1 79.88 94 ALA B O 1
ATOM 2180 N N . ASP B 1 95 ? 11.883 11.586 -5.965 1 85.94 95 ASP B N 1
ATOM 2181 C CA . ASP B 1 95 ? 12.406 10.875 -7.133 1 85.94 95 ASP B CA 1
ATOM 2182 C C . ASP B 1 95 ? 12.977 9.516 -6.738 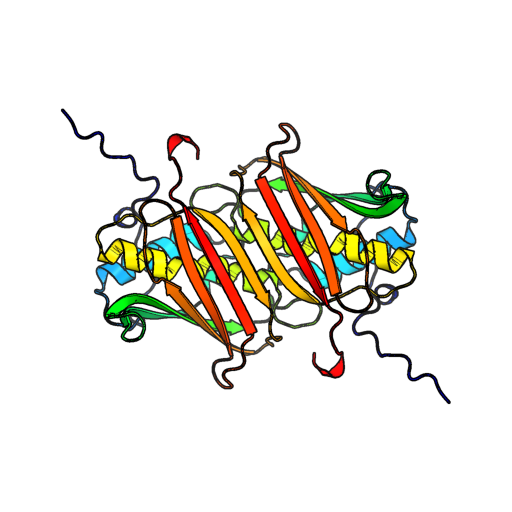1 85.94 95 ASP B C 1
ATOM 2184 O O . ASP B 1 95 ? 14 9.086 -7.281 1 85.94 95 ASP B O 1
ATOM 2188 N N . THR B 1 96 ? 12.477 8.992 -5.773 1 87.88 96 THR B N 1
ATOM 2189 C CA . THR B 1 96 ? 12.719 7.594 -5.434 1 87.88 96 THR B CA 1
ATOM 2190 C C . THR B 1 96 ? 11.43 6.785 -5.543 1 87.88 96 THR B C 1
ATOM 2192 O O . THR B 1 96 ? 10.344 7.352 -5.719 1 87.88 96 THR B O 1
ATOM 2195 N N . PHE B 1 97 ? 11.633 5.496 -5.543 1 90.31 97 PHE B N 1
ATOM 2196 C CA . PHE B 1 97 ? 10.469 4.625 -5.672 1 90.31 97 PHE B CA 1
ATOM 2197 C C . PHE B 1 97 ? 9.461 4.898 -4.559 1 90.31 97 PHE B C 1
ATOM 2199 O O . PHE B 1 97 ? 9.812 4.863 -3.377 1 90.31 97 PHE B O 1
ATOM 2206 N N . HIS B 1 98 ? 8.297 5.23 -4.898 1 90 98 HIS B N 1
ATOM 2207 C CA . HIS B 1 98 ? 7.242 5.578 -3.953 1 90 98 HIS B CA 1
ATOM 2208 C C . HIS B 1 98 ? 6.93 4.41 -3.02 1 90 98 HIS B C 1
ATOM 2210 O O . HIS B 1 98 ? 6.691 3.291 -3.477 1 90 98 HIS B O 1
ATOM 2216 N N . GLY B 1 99 ? 6.836 4.613 -1.734 1 89.31 99 GLY B N 1
ATOM 2217 C CA . GLY B 1 99 ? 6.559 3.578 -0.754 1 89.31 99 GLY B CA 1
ATOM 2218 C C . GLY B 1 99 ? 5.23 2.881 -0.982 1 89.31 99 GLY B C 1
ATOM 2219 O O . GLY B 1 99 ? 5.133 1.659 -0.844 1 89.31 99 GLY B O 1
ATOM 2220 N N . ALA B 1 100 ? 4.297 3.656 -1.362 1 88.5 100 ALA B N 1
ATOM 2221 C CA . ALA B 1 100 ? 2.975 3.086 -1.6 1 88.5 100 ALA B CA 1
ATOM 2222 C C . ALA B 1 100 ? 2.98 2.176 -2.824 1 88.5 100 ALA B C 1
ATOM 2224 O O . ALA B 1 100 ? 2.221 1.208 -2.891 1 88.5 100 ALA B O 1
ATOM 2225 N N . CYS B 1 101 ? 3.803 2.502 -3.793 1 91.56 101 CYS B N 1
ATOM 2226 C CA . CYS B 1 101 ? 3.973 1.631 -4.949 1 91.56 101 CYS B CA 1
ATOM 2227 C C . CYS B 1 101 ? 4.578 0.293 -4.539 1 91.56 101 CYS B C 1
ATOM 2229 O O . CYS B 1 101 ? 4.133 -0.761 -5 1 91.56 101 CYS B O 1
ATOM 2231 N N . LEU B 1 102 ? 5.543 0.398 -3.713 1 94.94 102 LEU B N 1
ATOM 2232 C CA . LEU B 1 102 ? 6.16 -0.823 -3.207 1 94.94 102 LEU B CA 1
ATOM 2233 C C . LEU B 1 102 ? 5.152 -1.657 -2.422 1 94.94 102 LEU B C 1
ATOM 2235 O O . LEU B 1 102 ? 5.098 -2.879 -2.576 1 94.94 102 LEU B O 1
ATOM 2239 N N . ALA B 1 103 ? 4.383 -0.985 -1.572 1 93.88 103 ALA B N 1
ATOM 2240 C CA . ALA B 1 103 ? 3.355 -1.691 -0.809 1 93.88 103 ALA B CA 1
ATOM 2241 C C . ALA B 1 103 ? 2.357 -2.377 -1.736 1 93.88 103 ALA B C 1
ATOM 2243 O O . ALA B 1 103 ? 1.929 -3.504 -1.474 1 93.88 103 ALA B O 1
ATOM 2244 N N . TYR B 1 104 ? 1.977 -1.694 -2.787 1 93.44 104 TYR B N 1
ATOM 2245 C CA . TYR B 1 104 ? 1.118 -2.275 -3.812 1 93.44 104 TYR B CA 1
ATOM 2246 C C . TYR B 1 104 ? 1.729 -3.555 -4.375 1 93.44 104 TYR B C 1
ATOM 2248 O O . TYR B 1 104 ? 1.056 -4.586 -4.461 1 93.44 104 TYR B O 1
ATOM 2256 N N . LEU B 1 105 ? 2.977 -3.486 -4.711 1 95.94 105 LEU B N 1
ATOM 2257 C CA . LEU B 1 105 ? 3.652 -4.641 -5.293 1 95.94 105 LEU B CA 1
ATOM 2258 C C . LEU B 1 105 ? 3.686 -5.805 -4.309 1 95.94 105 LEU B C 1
ATOM 2260 O O . LEU B 1 105 ? 3.471 -6.957 -4.695 1 95.94 105 LEU B O 1
ATOM 2264 N N . ILE B 1 106 ? 4 -5.477 -3.064 1 96.25 106 ILE B N 1
ATOM 2265 C CA . ILE B 1 106 ? 4.016 -6.527 -2.053 1 96.25 106 ILE B CA 1
ATOM 2266 C C . ILE B 1 106 ? 2.641 -7.184 -1.966 1 96.25 106 ILE B C 1
ATOM 2268 O O . ILE B 1 106 ? 2.535 -8.406 -1.851 1 96.25 106 ILE B O 1
ATOM 2272 N N . ASP B 1 107 ? 1.636 -6.43 -2.002 1 94.06 107 ASP B N 1
ATOM 2273 C CA . ASP B 1 107 ? 0.271 -6.934 -1.893 1 94.06 107 ASP B CA 1
ATOM 2274 C C . ASP B 1 107 ? -0.069 -7.859 -3.061 1 94.06 107 ASP B C 1
ATOM 2276 O O . ASP B 1 107 ? -0.409 -9.023 -2.857 1 94.06 107 ASP B O 1
ATOM 2280 N N . ILE B 1 108 ? 0.078 -7.383 -4.262 1 93.75 108 ILE B N 1
ATOM 2281 C CA . ILE B 1 108 ? -0.455 -8.125 -5.402 1 93.75 108 ILE B CA 1
ATOM 2282 C C . ILE B 1 108 ? 0.481 -9.273 -5.754 1 93.75 108 ILE B C 1
ATOM 2284 O O . ILE B 1 108 ? 0.032 -10.336 -6.195 1 93.75 108 ILE B O 1
ATOM 2288 N N . CYS B 1 109 ? 1.781 -9.094 -5.594 1 96.19 109 CYS B N 1
ATOM 2289 C CA . CYS B 1 109 ? 2.721 -10.164 -5.91 1 96.19 109 CYS B CA 1
ATOM 2290 C C . CYS B 1 109 ? 2.799 -11.18 -4.777 1 96.19 109 CYS B C 1
ATOM 2292 O O . CYS B 1 109 ? 3.051 -12.359 -5.012 1 96.19 109 CYS B O 1
ATOM 2294 N N . GLY B 1 110 ? 2.596 -10.688 -3.559 1 94.62 110 GLY B N 1
ATOM 2295 C CA . GLY B 1 110 ? 2.627 -11.578 -2.408 1 94.62 110 GLY B CA 1
ATOM 2296 C C . GLY B 1 110 ? 1.595 -12.688 -2.484 1 94.62 110 GLY B C 1
ATOM 2297 O O . GLY B 1 110 ? 1.796 -13.773 -1.927 1 94.62 110 GLY B O 1
ATOM 2298 N N . ASN B 1 111 ? 0.574 -12.438 -3.16 1 92.75 111 ASN B N 1
ATOM 2299 C CA . ASN B 1 111 ? -0.496 -13.422 -3.289 1 92.75 111 ASN B CA 1
ATOM 2300 C C . ASN B 1 111 ? -0.095 -14.57 -4.211 1 92.75 111 ASN B C 1
ATOM 2302 O O . ASN B 1 111 ? -0.677 -15.656 -4.148 1 92.75 111 ASN B O 1
ATOM 2306 N N . GLY B 1 112 ? 0.851 -14.414 -5.051 1 94.81 112 GLY B N 1
ATOM 2307 C CA . GLY B 1 112 ? 1.238 -15.359 -6.086 1 94.81 112 GLY B CA 1
ATOM 2308 C C . GLY B 1 112 ? 1.497 -16.75 -5.551 1 94.81 112 GLY B C 1
ATOM 2309 O O . GLY B 1 112 ? 0.834 -17.719 -5.957 1 94.81 112 GLY B O 1
ATOM 2310 N N . PRO B 1 113 ? 2.389 -16.828 -4.617 1 95.75 113 PRO B N 1
ATOM 2311 C CA . PRO B 1 113 ? 2.705 -18.172 -4.113 1 95.75 113 PRO B CA 1
ATOM 2312 C C . PRO B 1 113 ? 1.524 -18.812 -3.4 1 95.75 113 PRO B C 1
ATOM 2314 O O . PRO B 1 113 ? 1.4 -20.047 -3.404 1 95.75 113 PRO B O 1
ATOM 2317 N N . VAL B 1 114 ? 0.677 -18.047 -2.773 1 93.06 114 VAL B N 1
ATOM 2318 C CA . VAL B 1 114 ? -0.52 -18.594 -2.137 1 93.06 114 VAL B CA 1
ATOM 2319 C C . VAL B 1 114 ? -1.417 -19.234 -3.189 1 93.06 114 VAL B C 1
ATOM 2321 O O . VAL B 1 114 ? -1.903 -20.359 -2.996 1 93.06 114 VAL B O 1
ATOM 2324 N N . VAL B 1 115 ? -1.573 -18.562 -4.285 1 92.69 115 VAL B N 1
ATOM 2325 C CA . VAL B 1 115 ? -2.453 -19.031 -5.355 1 92.69 115 VAL B CA 1
ATOM 2326 C C . VAL B 1 115 ? -1.888 -20.297 -5.98 1 92.69 115 VAL B C 1
ATOM 2328 O O . VAL B 1 115 ? -2.594 -21.297 -6.105 1 92.69 115 VAL B O 1
ATOM 2331 N N . ILE B 1 116 ? -0.579 -20.328 -6.289 1 94.25 116 ILE B N 1
ATOM 2332 C CA . ILE B 1 116 ? -0.034 -21.484 -6.992 1 94.25 116 ILE B CA 1
ATOM 2333 C C . ILE B 1 116 ? 0.027 -22.672 -6.043 1 94.25 116 ILE B C 1
ATOM 2335 O O . ILE B 1 116 ? -0.16 -23.828 -6.465 1 94.25 116 ILE B O 1
ATOM 2339 N N . PHE B 1 117 ? 0.306 -22.422 -4.828 1 92.69 117 PHE B N 1
ATOM 2340 C CA . PHE B 1 117 ? 0.312 -23.5 -3.848 1 92.69 117 PHE B CA 1
ATOM 2341 C C . PHE B 1 117 ? -1.061 -24.156 -3.754 1 92.69 117 PHE B C 1
ATOM 2343 O O . PHE B 1 117 ? -1.17 -25.391 -3.756 1 92.69 117 PHE B O 1
ATOM 2350 N N . GLY B 1 118 ? -2.074 -23.312 -3.684 1 89.25 118 GLY B N 1
ATOM 2351 C CA . GLY B 1 118 ? -3.434 -23.828 -3.646 1 89.25 118 GLY B CA 1
ATOM 2352 C C . GLY B 1 118 ? -3.818 -24.594 -4.898 1 89.25 118 GLY B C 1
ATOM 2353 O O . GLY B 1 118 ? -4.344 -25.703 -4.816 1 89.25 118 GLY B O 1
ATOM 2354 N N . LEU B 1 119 ? -3.561 -24.016 -6.004 1 89.69 119 LEU B N 1
ATOM 2355 C CA . LEU B 1 119 ? -3.91 -24.641 -7.273 1 89.69 119 LEU B CA 1
ATOM 2356 C C . LEU B 1 119 ? -3.232 -26 -7.41 1 89.69 119 LEU B C 1
ATOM 2358 O O . LEU B 1 119 ? -3.85 -26.969 -7.875 1 89.69 119 LEU B O 1
ATOM 2362 N N . ASP B 1 120 ? -1.995 -26.016 -7.016 1 90.25 120 ASP B N 1
ATOM 2363 C CA . ASP B 1 120 ? -1.237 -27.266 -7.109 1 90.25 120 ASP B CA 1
ATOM 2364 C C . ASP B 1 120 ? -1.862 -28.344 -6.242 1 90.25 120 ASP B C 1
ATOM 2366 O O . ASP B 1 120 ? -1.733 -29.547 -6.539 1 90.25 120 ASP B O 1
ATOM 2370 N N . ARG B 1 121 ? -2.58 -27.969 -5.27 1 86.75 121 ARG B N 1
ATOM 2371 C CA . ARG B 1 121 ? -3.178 -28.922 -4.332 1 86.75 121 ARG B CA 1
ATOM 2372 C C . ARG B 1 121 ? -4.672 -29.078 -4.598 1 86.75 121 ARG B C 1
ATOM 2374 O O . ARG B 1 121 ? -5.379 -29.719 -3.816 1 86.75 121 ARG B O 1
ATOM 2381 N N . GLY B 1 122 ? -5.133 -28.344 -5.648 1 83.5 122 GLY B N 1
ATOM 2382 C CA . GLY B 1 122 ? -6.539 -28.438 -6.008 1 83.5 122 GLY B CA 1
ATOM 2383 C C . GLY B 1 122 ? -7.438 -27.625 -5.102 1 83.5 122 GLY B C 1
ATOM 2384 O O . GLY B 1 122 ? -8.609 -27.953 -4.922 1 83.5 122 GLY B O 1
ATOM 2385 N N . LEU B 1 123 ? -6.805 -26.688 -4.438 1 77.81 123 LEU B N 1
ATOM 2386 C CA . LEU B 1 123 ? -7.551 -25.812 -3.525 1 77.81 123 LEU B CA 1
ATOM 2387 C C . LEU B 1 123 ? -7.785 -24.453 -4.145 1 77.81 123 LEU B C 1
ATOM 2389 O O . LEU B 1 123 ? -7.008 -24 -4.996 1 77.81 123 LEU B O 1
ATOM 2393 N N . ILE B 1 124 ? -8.961 -23.922 -3.76 1 72.25 124 ILE B N 1
ATOM 2394 C CA . ILE B 1 124 ? -9.195 -22.531 -4.129 1 72.25 124 ILE B CA 1
ATOM 2395 C C . ILE B 1 124 ? -8.656 -21.609 -3.035 1 72.25 124 ILE B C 1
ATOM 2397 O O . ILE B 1 124 ? -9.227 -21.531 -1.943 1 72.25 124 ILE B O 1
ATOM 2401 N N . THR B 1 125 ? -7.531 -21.047 -3.297 1 69.81 125 THR B N 1
ATOM 2402 C CA . THR B 1 125 ? -6.828 -20.281 -2.271 1 69.81 125 THR B CA 1
ATOM 2403 C C . THR B 1 125 ? -6.812 -18.797 -2.615 1 69.81 125 THR B C 1
ATOM 2405 O O . THR B 1 125 ? -5.977 -18.047 -2.113 1 69.81 125 THR B O 1
ATOM 2408 N N . THR B 1 126 ? -7.75 -18.453 -3.527 1 75.38 126 THR B N 1
ATOM 2409 C CA . THR B 1 126 ? -7.914 -17.016 -3.732 1 75.38 126 THR B CA 1
ATOM 2410 C C . THR B 1 126 ? -8.609 -16.375 -2.537 1 75.38 126 THR B C 1
ATOM 2412 O O . THR B 1 126 ? -9.586 -16.922 -2.018 1 75.38 126 THR B O 1
ATOM 2415 N N . GLY B 1 127 ? -7.906 -15.555 -1.83 1 78.31 127 GLY B N 1
ATOM 2416 C CA . GLY B 1 127 ? -8.461 -14.906 -0.653 1 78.31 127 GLY B CA 1
ATOM 2417 C C . GLY B 1 127 ? -8.359 -13.398 -0.7 1 78.31 127 GLY B C 1
ATOM 2418 O O . GLY B 1 127 ? -8.008 -12.82 -1.733 1 78.31 127 GLY B O 1
ATOM 2419 N N . ILE B 1 128 ? -8.891 -12.836 0.327 1 83.44 128 ILE B N 1
ATOM 2420 C CA . ILE B 1 128 ? -8.828 -11.383 0.495 1 83.44 128 ILE B CA 1
ATOM 2421 C C . ILE B 1 128 ? -7.797 -11.039 1.566 1 83.44 128 ILE B C 1
ATOM 2423 O O . ILE B 1 128 ? -7.609 -11.789 2.525 1 83.44 128 ILE B O 1
ATOM 2427 N N . SER B 1 129 ? -7.191 -9.984 1.317 1 89 129 SER B N 1
ATOM 2428 C CA . SER B 1 129 ? -6.141 -9.57 2.242 1 89 129 SER B CA 1
ATOM 2429 C C . SER B 1 129 ? -6.715 -9.234 3.615 1 89 129 SER B C 1
ATOM 2431 O O . SER B 1 129 ? -7.727 -8.539 3.719 1 89 129 SER B O 1
ATOM 2433 N N . GLN B 1 130 ? -6.082 -9.75 4.605 1 91.94 130 GLN B N 1
ATOM 2434 C CA . GLN B 1 130 ? -6.422 -9.445 5.992 1 91.94 130 GLN B CA 1
ATOM 2435 C C . GLN B 1 130 ? -5.43 -8.461 6.602 1 91.94 130 GLN B C 1
ATOM 2437 O O . GLN B 1 130 ? -5.809 -7.598 7.395 1 91.94 130 GLN 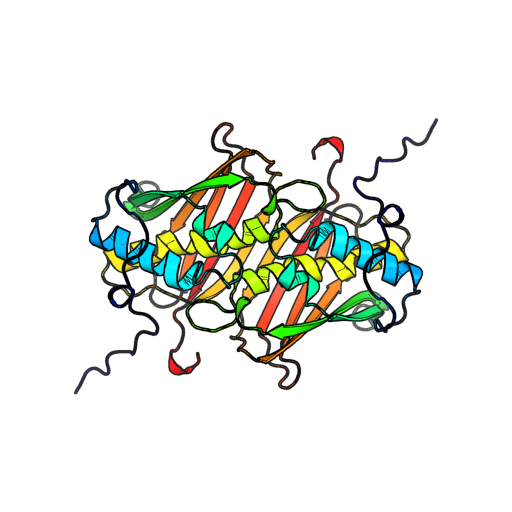B O 1
ATOM 2442 N N . SER B 1 131 ? -4.195 -8.688 6.219 1 95.75 131 SER B N 1
ATOM 2443 C CA . SER B 1 131 ? -3.186 -7.75 6.699 1 95.75 131 SER B CA 1
ATOM 2444 C C . SER B 1 131 ? -2.012 -7.656 5.73 1 95.75 131 SER B C 1
ATOM 2446 O O . SER B 1 131 ? -1.766 -8.586 4.953 1 95.75 131 SER B O 1
ATOM 2448 N N . LEU B 1 132 ? -1.365 -6.586 5.758 1 96.38 132 LEU B N 1
ATOM 2449 C CA . LEU B 1 132 ? -0.183 -6.258 4.969 1 96.38 132 LEU B CA 1
ATOM 2450 C C . LEU B 1 132 ? 0.845 -5.512 5.812 1 96.38 132 LEU B C 1
ATOM 2452 O O . LEU B 1 132 ? 0.578 -4.406 6.289 1 96.38 132 LEU B O 1
ATOM 2456 N N . ASN B 1 133 ? 1.979 -6.152 6.023 1 97.25 133 ASN B N 1
ATOM 2457 C CA . ASN B 1 133 ? 3.086 -5.547 6.758 1 97.25 133 ASN B CA 1
ATOM 2458 C C . ASN B 1 133 ? 4.305 -5.336 5.863 1 97.25 133 ASN B C 1
ATOM 2460 O O . ASN B 1 133 ? 4.859 -6.297 5.332 1 97.25 133 ASN B O 1
ATOM 2464 N N . VAL B 1 134 ? 4.695 -4.105 5.773 1 97.44 134 VAL B N 1
ATOM 2465 C CA . VAL B 1 134 ? 5.766 -3.77 4.84 1 97.44 134 VAL B CA 1
ATOM 2466 C C . VAL B 1 134 ? 6.883 -3.033 5.578 1 97.44 134 VAL B C 1
ATOM 2468 O O . VAL B 1 134 ? 6.617 -2.15 6.395 1 97.44 134 VAL B O 1
ATOM 2471 N N . THR B 1 135 ? 8.07 -3.418 5.324 1 96.44 135 THR B N 1
ATOM 2472 C CA . THR B 1 135 ? 9.258 -2.703 5.781 1 96.44 135 THR B CA 1
ATOM 2473 C C . THR B 1 135 ? 10.07 -2.184 4.598 1 96.44 135 THR B C 1
ATOM 2475 O O . THR B 1 135 ? 10.359 -2.932 3.662 1 96.44 135 THR B O 1
ATOM 2478 N N . PHE B 1 136 ? 10.367 -0.917 4.656 1 95.5 136 PHE B N 1
ATOM 2479 C CA . PHE B 1 136 ? 11.164 -0.281 3.613 1 95.5 136 PHE B CA 1
ATOM 2480 C C . PHE B 1 136 ? 12.625 -0.187 4.035 1 95.5 136 PHE B C 1
ATOM 2482 O O . PHE B 1 136 ? 12.953 0.468 5.027 1 95.5 136 PHE B O 1
ATOM 2489 N N . HIS B 1 137 ? 13.516 -0.771 3.229 1 93.88 137 HIS B N 1
ATOM 2490 C CA . HIS B 1 137 ? 14.898 -0.938 3.66 1 93.88 137 HIS B CA 1
ATOM 2491 C C . HIS B 1 137 ? 15.812 0.098 3.008 1 93.88 137 HIS B C 1
ATOM 2493 O O . HIS B 1 137 ? 16.719 0.63 3.654 1 93.88 137 HIS B O 1
ATOM 2499 N N . SER B 1 138 ? 15.641 0.31 1.713 1 93.06 138 SER B N 1
ATOM 2500 C CA . SER B 1 138 ? 16.484 1.226 0.957 1 93.06 138 SER B CA 1
ATOM 2501 C C . SER B 1 138 ? 15.758 1.787 -0.256 1 93.06 138 SER B C 1
ATOM 2503 O O . SER B 1 138 ? 14.766 1.213 -0.707 1 93.06 138 SER B O 1
ATOM 2505 N N . PRO B 1 139 ? 16.203 2.932 -0.743 1 92.88 139 PRO B N 1
ATOM 2506 C CA . PRO B 1 139 ? 15.523 3.531 -1.898 1 92.88 139 PRO B CA 1
ATOM 2507 C C . PRO B 1 139 ? 15.844 2.805 -3.205 1 92.88 139 PRO B C 1
ATOM 2509 O O . PRO B 1 139 ? 16.875 2.143 -3.314 1 92.88 139 PRO B O 1
ATOM 2512 N N . ALA B 1 140 ? 14.93 2.812 -4.109 1 94.69 140 ALA B N 1
ATOM 2513 C CA . ALA B 1 140 ? 15.141 2.424 -5.504 1 94.69 140 ALA B CA 1
ATOM 2514 C C . ALA B 1 140 ? 15.023 3.629 -6.43 1 94.69 140 ALA B C 1
ATOM 2516 O O . ALA B 1 140 ? 14.281 4.574 -6.141 1 94.69 140 ALA B O 1
ATOM 2517 N N . HIS B 1 141 ? 15.727 3.592 -7.488 1 94.81 141 HIS B N 1
ATOM 2518 C CA . HIS B 1 141 ? 15.828 4.75 -8.367 1 94.81 141 HIS B CA 1
ATOM 2519 C C . HIS B 1 141 ? 15.391 4.402 -9.789 1 94.81 141 HIS B C 1
ATOM 2521 O O . HIS B 1 141 ? 15.273 3.227 -10.133 1 94.81 141 HIS B O 1
ATOM 2527 N N . LEU B 1 142 ? 15.188 5.512 -10.523 1 95.94 142 LEU B N 1
ATOM 2528 C CA . LEU B 1 142 ? 14.812 5.371 -11.93 1 95.94 142 LEU B CA 1
ATOM 2529 C C . LEU B 1 142 ? 15.773 4.434 -12.656 1 95.94 142 LEU B C 1
ATOM 2531 O O . LEU B 1 142 ? 16.984 4.566 -12.531 1 95.94 142 LEU B O 1
ATOM 2535 N N . GLY B 1 143 ? 15.219 3.428 -13.344 1 97.31 143 GLY B N 1
ATOM 2536 C CA . GLY B 1 143 ? 16.031 2.541 -14.164 1 97.31 143 GLY B CA 1
ATOM 2537 C C . GLY B 1 143 ? 16.469 1.284 -13.438 1 97.31 143 GLY B C 1
ATOM 2538 O O . GLY B 1 143 ? 16.906 0.32 -14.062 1 97.31 143 GLY B O 1
ATOM 2539 N N . ASP B 1 144 ? 16.391 1.3 -12.086 1 97.25 144 ASP B N 1
ATOM 2540 C CA . ASP B 1 144 ? 16.703 0.08 -11.352 1 97.25 144 ASP B CA 1
ATOM 2541 C C . ASP B 1 144 ? 15.844 -1.086 -11.828 1 97.25 144 ASP B C 1
ATOM 2543 O O . ASP B 1 144 ? 14.641 -0.918 -12.07 1 97.25 144 ASP B O 1
ATOM 2547 N N . CYS B 1 145 ? 16.438 -2.227 -12.031 1 98.44 145 CYS B N 1
ATOM 2548 C CA . CYS B 1 145 ? 15.68 -3.461 -12.203 1 98.44 145 CYS B CA 1
ATOM 2549 C C . CYS B 1 145 ? 15.484 -4.172 -10.867 1 98.44 145 CYS B C 1
ATOM 2551 O O . CYS B 1 145 ? 16.453 -4.555 -10.219 1 98.44 145 CYS B O 1
ATOM 2553 N N . LEU B 1 146 ? 14.266 -4.312 -10.492 1 98.5 146 LEU B N 1
ATOM 2554 C CA . LEU B 1 146 ? 13.945 -4.938 -9.211 1 98.5 146 LEU B CA 1
ATOM 2555 C C . LEU B 1 146 ? 13.438 -6.363 -9.414 1 98.5 146 LEU B C 1
ATOM 2557 O O . LEU B 1 146 ? 12.688 -6.629 -10.359 1 98.5 146 LEU B O 1
ATOM 2561 N N . ARG B 1 147 ? 13.859 -7.215 -8.516 1 98.56 147 ARG B N 1
ATOM 2562 C CA . ARG B 1 147 ? 13.32 -8.562 -8.438 1 98.56 147 ARG B CA 1
ATOM 2563 C C . ARG B 1 147 ? 12.359 -8.703 -7.262 1 98.56 147 ARG B C 1
ATOM 2565 O O . ARG B 1 147 ? 12.633 -8.219 -6.164 1 98.56 147 ARG B O 1
ATOM 2572 N N . ILE B 1 148 ? 11.242 -9.273 -7.555 1 98.56 148 ILE B N 1
ATOM 2573 C CA . ILE B 1 148 ? 10.195 -9.508 -6.562 1 98.56 148 ILE B CA 1
ATOM 2574 C C . ILE B 1 148 ? 10.062 -11 -6.293 1 98.56 148 ILE B C 1
ATOM 2576 O O . ILE B 1 148 ? 9.562 -11.75 -7.141 1 98.56 148 ILE B O 1
ATOM 2580 N N . LYS B 1 149 ? 10.484 -11.422 -5.148 1 98.12 149 LYS B N 1
ATOM 2581 C CA . LYS B 1 149 ? 10.398 -12.828 -4.762 1 98.12 149 LYS B CA 1
ATOM 2582 C C . LYS B 1 149 ? 9.375 -13.031 -3.652 1 98.12 149 LYS B C 1
ATOM 2584 O O . LYS B 1 149 ? 9.516 -12.484 -2.557 1 98.12 149 LYS B O 1
ATOM 2589 N N . SER B 1 150 ? 8.383 -13.797 -3.949 1 98.06 150 SER B N 1
ATOM 2590 C CA . SER B 1 150 ? 7.359 -14.117 -2.961 1 98.06 150 SER B CA 1
ATOM 2591 C C . SER B 1 150 ? 7.367 -15.609 -2.627 1 98.06 150 SER B C 1
ATOM 2593 O O . SER B 1 150 ? 7.539 -16.453 -3.514 1 98.06 150 SER B O 1
ATOM 2595 N N . THR B 1 151 ? 7.133 -15.898 -1.332 1 96.06 151 THR B N 1
ATOM 2596 C CA . THR B 1 151 ? 7.211 -17.281 -0.86 1 96.06 151 THR B CA 1
ATOM 2597 C C . THR B 1 151 ? 6.055 -17.594 0.085 1 96.06 151 THR B C 1
ATOM 2599 O O . THR B 1 151 ? 5.688 -16.766 0.919 1 96.06 151 THR B O 1
ATOM 2602 N N . CYS B 1 152 ? 5.543 -18.719 -0.091 1 94.75 152 CYS B N 1
ATOM 2603 C CA . CYS B 1 152 ? 4.52 -19.266 0.794 1 94.75 152 CYS B CA 1
ATOM 2604 C C . CYS B 1 152 ? 4.898 -20.672 1.262 1 94.75 152 CYS B C 1
ATOM 2606 O O . CYS B 1 152 ? 5.25 -21.531 0.45 1 94.75 152 CYS B O 1
ATOM 2608 N N . PHE B 1 153 ? 4.727 -20.891 2.541 1 88.44 153 PHE B N 1
ATOM 2609 C CA . PHE B 1 153 ? 5.215 -22.141 3.105 1 88.44 153 PHE B CA 1
ATOM 2610 C C . PHE B 1 153 ? 4.055 -23.094 3.402 1 88.44 153 PHE B C 1
ATOM 2612 O O . PHE B 1 153 ? 4.273 -24.25 3.748 1 88.44 153 PHE B O 1
ATOM 2619 N N . GLY B 1 154 ? 2.939 -22.609 3.34 1 82.19 154 GLY B N 1
ATOM 2620 C CA . GLY B 1 154 ? 1.792 -23.469 3.598 1 82.19 154 GLY B CA 1
ATOM 2621 C C . GLY B 1 154 ? 0.464 -22.781 3.357 1 82.19 154 GLY B C 1
ATOM 2622 O O . GLY B 1 154 ? 0.358 -21.562 3.508 1 82.19 154 GLY B O 1
ATOM 2623 N N . VAL B 1 155 ? -0.424 -23.531 2.857 1 76.56 155 VAL B N 1
ATOM 2624 C CA . VAL B 1 155 ? -1.769 -23 2.668 1 76.56 155 VAL B CA 1
ATOM 2625 C C . VAL B 1 155 ? -2.75 -23.734 3.572 1 76.56 155 VAL B C 1
ATOM 2627 O O . VAL B 1 155 ? -2.854 -24.969 3.514 1 76.56 155 VAL B O 1
ATOM 2630 N N . GLY B 1 156 ? -3.152 -22.984 4.645 1 71.12 156 GLY B N 1
ATOM 2631 C CA . GLY B 1 156 ? -4.172 -23.547 5.52 1 71.12 156 GLY B CA 1
ATOM 2632 C C . GLY B 1 156 ? -5.582 -23.312 5.012 1 71.12 156 GLY B C 1
ATOM 2633 O O . GLY B 1 156 ? -5.777 -22.781 3.918 1 71.12 156 GLY B O 1
ATOM 2634 N N . LYS B 1 157 ? -6.559 -23.828 5.844 1 65.5 157 LYS B N 1
ATOM 2635 C CA . LYS B 1 157 ? -7.961 -23.766 5.441 1 65.5 157 LYS B CA 1
ATOM 2636 C C . LYS B 1 157 ? -8.469 -22.328 5.445 1 65.5 157 LYS B C 1
ATOM 2638 O O . LYS B 1 157 ? -9.25 -21.953 4.57 1 65.5 157 LYS B O 1
ATOM 2643 N N . ARG B 1 158 ? -7.914 -21.562 6.328 1 70.12 158 ARG B N 1
ATOM 2644 C CA . ARG B 1 158 ? -8.578 -20.266 6.469 1 70.12 158 ARG B CA 1
ATOM 2645 C C . ARG B 1 158 ? -7.602 -19.125 6.25 1 70.12 158 ARG B C 1
ATOM 2647 O O . ARG B 1 158 ? -7.922 -18.141 5.566 1 70.12 158 ARG B O 1
ATOM 2654 N N . ILE B 1 159 ? -6.465 -19.219 6.832 1 76.69 159 ILE B N 1
ATOM 2655 C CA . ILE B 1 159 ? -5.516 -18.109 6.754 1 76.69 159 ILE B CA 1
ATOM 2656 C C . ILE B 1 159 ? -4.285 -18.547 5.965 1 76.69 159 ILE B C 1
ATOM 2658 O O . ILE B 1 159 ? -3.787 -19.656 6.141 1 76.69 159 ILE B O 1
ATOM 2662 N N . ARG B 1 160 ? -3.887 -17.734 5.059 1 89.25 160 ARG B N 1
ATOM 2663 C CA . ARG B 1 160 ? -2.684 -17.953 4.258 1 89.25 160 ARG B CA 1
ATOM 2664 C C . ARG B 1 160 ? -1.748 -16.75 4.344 1 89.25 160 ARG B C 1
ATOM 2666 O O . ARG B 1 160 ? -2.199 -15.609 4.355 1 89.25 160 ARG B O 1
ATOM 2673 N N . THR B 1 161 ? -0.479 -17.125 4.418 1 91.75 161 THR B N 1
ATOM 2674 C CA . THR B 1 161 ? 0.518 -16.062 4.555 1 91.75 161 THR B CA 1
ATOM 2675 C C . THR B 1 161 ? 1.626 -16.219 3.52 1 91.75 161 THR B C 1
ATOM 2677 O O . THR B 1 161 ? 2.002 -17.344 3.176 1 91.75 161 THR B O 1
ATOM 2680 N N . ALA B 1 162 ? 2.104 -15.148 3.074 1 95.25 162 ALA B N 1
ATOM 2681 C CA . ALA B 1 162 ? 3.252 -15.133 2.174 1 95.25 162 ALA B CA 1
ATOM 2682 C C . ALA B 1 162 ? 4.23 -14.023 2.547 1 95.25 162 ALA B C 1
ATOM 2684 O O . ALA B 1 162 ? 3.818 -12.953 2.998 1 95.25 162 ALA B O 1
ATOM 2685 N N . LYS B 1 163 ? 5.461 -14.398 2.363 1 95.62 163 LYS B N 1
ATOM 2686 C CA . LYS B 1 163 ? 6.531 -13.414 2.463 1 95.62 163 LYS B CA 1
ATOM 2687 C C . LYS B 1 163 ? 6.93 -12.891 1.085 1 95.62 163 LYS B C 1
ATOM 2689 O O . LYS B 1 163 ? 7 -13.664 0.123 1 95.62 163 LYS B O 1
ATOM 2694 N N . CYS B 1 164 ? 7.145 -11.625 0.981 1 97.88 164 CYS B N 1
ATOM 2695 C CA . CYS B 1 164 ? 7.574 -11.016 -0.27 1 97.88 164 CYS B CA 1
ATOM 2696 C C . CYS B 1 164 ? 8.797 -10.125 -0.05 1 97.88 164 CYS B C 1
ATOM 2698 O O . CYS B 1 164 ? 8.82 -9.32 0.883 1 97.88 164 CYS B O 1
ATOM 2700 N N . GLU B 1 165 ? 9.758 -10.312 -0.886 1 98 165 GLU B N 1
ATOM 2701 C CA . GLU B 1 165 ? 10.992 -9.531 -0.856 1 98 165 GLU B CA 1
ATOM 2702 C C . GLU B 1 165 ? 11.273 -8.906 -2.217 1 98 165 GLU B C 1
ATOM 2704 O O . GLU B 1 165 ? 11.203 -9.578 -3.246 1 98 165 GLU B O 1
ATOM 2709 N N . ILE B 1 166 ? 11.57 -7.633 -2.188 1 98.44 166 ILE B N 1
ATOM 2710 C CA . ILE B 1 166 ? 11.961 -6.895 -3.385 1 98.44 166 ILE B CA 1
ATOM 2711 C C . ILE B 1 166 ? 13.406 -6.418 -3.248 1 98.44 166 ILE B C 1
ATOM 2713 O O . ILE B 1 166 ? 13.758 -5.766 -2.264 1 98.44 166 ILE B O 1
ATOM 2717 N N . TYR B 1 167 ? 14.188 -6.789 -4.176 1 97.94 167 TYR B N 1
ATOM 2718 C CA . TYR B 1 167 ? 15.594 -6.387 -4.145 1 97.94 167 TYR B CA 1
ATOM 2719 C C . TYR B 1 167 ? 16.078 -5.977 -5.531 1 97.94 167 TYR B C 1
ATOM 2721 O O . TYR B 1 167 ? 15.461 -6.344 -6.539 1 97.94 167 TYR B O 1
ATOM 2729 N N . GLU B 1 168 ? 17.031 -5.082 -5.551 1 97.75 168 GLU B N 1
ATOM 2730 C CA . GLU B 1 168 ? 17.641 -4.68 -6.816 1 97.75 168 GLU B CA 1
ATOM 2731 C C . GLU B 1 168 ? 18.406 -5.832 -7.449 1 97.75 168 GLU B C 1
ATOM 2733 O O . GLU B 1 168 ? 19.25 -6.453 -6.793 1 97.75 168 GLU B O 1
ATOM 2738 N N . LYS B 1 169 ? 18.172 -6.078 -8.617 1 97.25 169 LYS B N 1
ATOM 2739 C CA . LYS B 1 169 ? 18.578 -7.316 -9.273 1 97.25 169 LYS B CA 1
ATOM 2740 C C . LYS B 1 169 ? 20.094 -7.434 -9.352 1 97.25 169 LYS B C 1
ATOM 2742 O O . LYS B 1 169 ? 20.656 -8.508 -9.117 1 97.25 169 LYS B O 1
ATOM 2747 N N . GLU B 1 170 ? 20.766 -6.438 -9.695 1 95.94 170 GLU B N 1
ATOM 2748 C CA . GLU B 1 170 ? 22.203 -6.504 -9.945 1 95.94 170 GLU B CA 1
ATOM 2749 C C . GLU B 1 170 ? 23 -6.527 -8.641 1 95.94 170 GLU B C 1
ATOM 2751 O O . GLU B 1 170 ? 23.859 -7.391 -8.445 1 95.94 170 GLU B O 1
ATOM 2756 N N . SER B 1 171 ? 22.719 -5.645 -7.73 1 94.88 171 SER B N 1
ATOM 2757 C CA . SER B 1 171 ? 23.516 -5.48 -6.516 1 94.88 171 SER B CA 1
ATOM 2758 C C . SER B 1 171 ? 23.047 -6.43 -5.418 1 94.88 171 SER B C 1
ATOM 2760 O O . SER B 1 171 ? 23.781 -6.723 -4.48 1 94.88 171 SER B O 1
ATOM 2762 N N . GLY B 1 172 ? 21.797 -6.82 -5.504 1 96.06 172 GLY B N 1
ATOM 2763 C CA . GLY B 1 172 ? 21.219 -7.617 -4.43 1 96.06 172 GLY B CA 1
ATOM 2764 C C . GLY B 1 172 ? 20.766 -6.789 -3.244 1 96.06 172 GLY B C 1
ATOM 2765 O O . GLY B 1 172 ? 20.328 -7.332 -2.23 1 96.06 172 GLY B O 1
ATOM 2766 N N . ARG B 1 173 ? 20.781 -5.461 -3.402 1 95 173 ARG B N 1
ATOM 2767 C CA . ARG B 1 173 ? 20.359 -4.574 -2.324 1 95 173 ARG B CA 1
ATOM 2768 C C . ARG B 1 173 ? 18.859 -4.723 -2.049 1 95 173 ARG B C 1
ATOM 2770 O O . ARG B 1 173 ? 18.047 -4.652 -2.969 1 95 173 ARG B O 1
ATOM 2777 N N . MET B 1 174 ? 18.578 -4.965 -0.699 1 97 174 MET B N 1
ATOM 2778 C CA . MET B 1 174 ? 17.172 -5.078 -0.308 1 97 174 MET B CA 1
ATOM 2779 C C . MET B 1 174 ? 16.469 -3.725 -0.385 1 97 174 MET B C 1
ATOM 2781 O O . MET B 1 174 ? 16.969 -2.734 0.151 1 97 174 MET B O 1
ATOM 2785 N N . ILE B 1 175 ? 15.352 -3.686 -1.05 1 97.19 175 ILE B N 1
ATOM 2786 C CA . ILE B 1 175 ? 14.586 -2.457 -1.206 1 97.19 175 ILE B CA 1
ATOM 2787 C C . ILE B 1 175 ? 13.406 -2.457 -0.229 1 97.19 175 ILE B C 1
ATOM 2789 O O . ILE B 1 175 ? 13.164 -1.463 0.457 1 97.19 175 ILE B O 1
ATOM 2793 N N . CYS B 1 176 ? 12.75 -3.553 -0.219 1 97.25 176 CYS B N 1
ATOM 2794 C CA . CYS B 1 176 ? 11.516 -3.662 0.558 1 97.25 176 CYS B CA 1
ATOM 2795 C C . CYS B 1 176 ? 11.195 -5.121 0.859 1 97.25 176 CYS B C 1
ATOM 2797 O O . CYS B 1 176 ? 11.562 -6.016 0.094 1 97.25 176 CYS B O 1
ATOM 2799 N N . SER B 1 177 ? 10.586 -5.387 2.018 1 97.44 177 SER B N 1
ATOM 2800 C CA . SER B 1 177 ? 10.07 -6.707 2.361 1 97.44 177 SER B CA 1
ATOM 2801 C C . SER B 1 177 ? 8.727 -6.609 3.078 1 97.44 177 SER B C 1
ATOM 2803 O O . SER B 1 177 ? 8.375 -5.547 3.596 1 97.44 177 SER B O 1
ATOM 2805 N N . GLY B 1 178 ? 8 -7.723 3.037 1 97.69 178 GLY B N 1
ATOM 2806 C CA . GLY B 1 178 ? 6.703 -7.66 3.691 1 97.69 178 GLY B CA 1
ATOM 2807 C C . GLY B 1 178 ? 6.059 -9.023 3.871 1 97.69 178 GLY B C 1
ATOM 2808 O O . GLY B 1 178 ? 6.562 -10.023 3.361 1 97.69 178 GLY B O 1
ATOM 2809 N N . LEU B 1 179 ? 5.012 -9 4.691 1 96.19 179 LEU B N 1
ATOM 2810 C CA . LEU B 1 179 ? 4.156 -10.156 4.953 1 96.19 179 LEU B CA 1
ATOM 2811 C C . LEU B 1 179 ? 2.711 -9.859 4.57 1 96.19 179 LEU B C 1
ATOM 2813 O O . LEU B 1 179 ? 2.166 -8.82 4.953 1 96.19 179 LEU B O 1
ATOM 2817 N N . LEU B 1 180 ? 2.18 -10.719 3.826 1 95.81 180 LEU B N 1
ATOM 2818 C CA . LEU B 1 180 ? 0.772 -10.648 3.445 1 95.81 180 LEU B CA 1
ATOM 2819 C C . LEU B 1 180 ? -0.011 -11.812 4.047 1 95.81 180 LEU B C 1
ATOM 2821 O O . LEU B 1 180 ? 0.405 -12.969 3.943 1 95.81 180 LEU B O 1
ATOM 2825 N N . THR B 1 181 ? -1.089 -11.453 4.715 1 93.62 181 THR B N 1
ATOM 2826 C CA . THR B 1 181 ? -2.012 -12.461 5.215 1 93.62 181 THR B CA 1
ATOM 2827 C C . THR B 1 181 ? -3.369 -12.344 4.527 1 93.62 181 THR B C 1
ATOM 2829 O O . THR B 1 181 ? -3.926 -11.25 4.426 1 93.62 181 THR B O 1
ATOM 2832 N N . THR B 1 182 ? -3.83 -13.422 4.039 1 89.94 182 THR B N 1
ATOM 2833 C CA . THR B 1 182 ? -5.121 -13.453 3.363 1 89.94 182 THR B CA 1
ATOM 2834 C C . THR B 1 182 ? -6.047 -14.484 4.008 1 89.94 182 THR B C 1
ATOM 2836 O O . THR B 1 182 ? -5.586 -15.383 4.711 1 89.94 182 THR B O 1
ATOM 2839 N N . MET B 1 183 ? -7.332 -14.242 3.732 1 85.06 183 MET B N 1
ATOM 2840 C CA . MET B 1 183 ? -8.336 -15.188 4.211 1 85.06 183 MET B CA 1
ATOM 2841 C C . MET B 1 183 ? -9.391 -15.453 3.143 1 85.06 183 MET B C 1
ATOM 2843 O O . MET B 1 183 ? -9.594 -14.625 2.252 1 85.06 183 MET B O 1
ATOM 2847 N N . GLU B 1 184 ? -9.945 -16.594 3.211 1 77.25 184 GLU B N 1
ATOM 2848 C CA . GLU B 1 184 ? -11.109 -16.875 2.381 1 77.25 184 GLU B CA 1
ATOM 2849 C C . GLU B 1 184 ? -12.352 -16.172 2.912 1 77.25 184 GLU B C 1
ATOM 2851 O O . GLU B 1 184 ? -12.773 -16.406 4.047 1 77.25 184 GLU B O 1
ATOM 2856 N N . PRO B 1 185 ? -12.805 -15.273 2.021 1 73.69 185 PRO B N 1
ATOM 2857 C CA . PRO B 1 185 ? -13.992 -14.586 2.529 1 73.69 185 PRO B CA 1
ATOM 2858 C C . PRO B 1 185 ? -15.242 -15.461 2.525 1 73.69 185 PRO B C 1
ATOM 2860 O O . PRO B 1 185 ? -15.312 -16.438 1.762 1 73.69 185 PRO B O 1
ATOM 2863 N N . ASP B 1 186 ? -16.094 -15.164 3.605 1 66.88 186 ASP B N 1
ATOM 2864 C CA . ASP B 1 186 ? -17.453 -15.711 3.52 1 66.88 186 ASP B CA 1
ATOM 2865 C C . ASP B 1 186 ? -18.25 -15.039 2.402 1 66.88 186 ASP B C 1
ATOM 2867 O O . ASP B 1 186 ? -18.531 -13.844 2.475 1 66.88 186 ASP B O 1
ATOM 2871 N N . ALA B 1 187 ? -18.438 -15.82 1.347 1 63.25 187 ALA B N 1
ATOM 2872 C CA . ALA B 1 187 ? -19.094 -15.273 0.158 1 63.25 187 ALA B CA 1
ATOM 2873 C C . ALA B 1 187 ? -20.344 -14.492 0.53 1 63.25 187 ALA B C 1
ATOM 2875 O O . ALA B 1 187 ? -20.734 -13.555 -0.175 1 63.25 187 ALA B O 1
ATOM 2876 N N . SER B 1 188 ? -20.906 -14.867 1.645 1 57.72 188 SER B N 1
ATOM 2877 C CA . SER B 1 188 ? -22.141 -14.211 2.057 1 57.72 188 SER B CA 1
ATOM 2878 C C . SER B 1 188 ? -21.859 -12.82 2.625 1 57.72 188 SER B C 1
ATOM 2880 O O . SER B 1 188 ? -22.766 -11.984 2.691 1 57.72 188 SER B O 1
ATOM 2882 N N . ARG B 1 189 ? -20.672 -12.602 2.857 1 56.59 189 ARG B N 1
ATOM 2883 C CA . ARG B 1 189 ? -20.359 -11.352 3.549 1 56.59 189 ARG B CA 1
ATOM 2884 C C . ARG B 1 189 ? -19.688 -10.359 2.607 1 56.59 189 ARG B C 1
ATOM 2886 O O . ARG B 1 189 ? -19.266 -9.281 3.035 1 56.59 189 ARG B O 1
ATOM 2893 N N . LEU B 1 190 ? -19.422 -10.734 1.382 1 60.66 190 LEU B N 1
ATOM 2894 C CA . LEU B 1 190 ? -18.812 -9.812 0.423 1 60.66 190 LEU B CA 1
ATOM 2895 C C . LEU B 1 190 ? -19.891 -8.953 -0.251 1 60.66 190 LEU B C 1
ATOM 2897 O O . LEU B 1 190 ? -20.984 -9.43 -0.528 1 60.66 190 LEU B O 1
#

Organism: Agaricus bisporus var. burnettii (strain JB137-S8 / ATCC MYA-4627 / FGSC 10392) (NCBI:txid597362)

pLDDT: mean 88.61, std 12.33, range [30.45, 98.56]

Solvent-accessible surface area (backbone atoms only — not comparable to full-atom values): 19539 Å² total; per-residue (Å²): 130,80,75,75,69,75,73,68,77,58,59,54,85,77,49,66,86,51,86,79,62,87,64,42,42,64,79,58,56,68,70,56,53,40,32,43,40,15,42,43,44,45,42,55,23,39,48,86,73,18,58,57,18,71,63,53,66,54,50,45,58,42,29,38,35,69,42,66,32,70,92,58,82,47,40,54,32,18,35,27,33,31,34,36,65,41,47,76,38,46,29,29,51,84,61,28,55,24,65,45,56,51,50,31,48,43,54,56,50,16,46,45,10,43,34,45,49,20,49,76,69,74,39,80,48,69,52,43,69,39,31,42,38,38,39,47,70,41,86,44,42,75,68,41,47,31,32,38,42,12,37,15,65,56,78,58,94,51,56,34,47,17,38,22,38,31,24,34,59,87,83,60,49,59,27,35,38,33,42,36,32,28,28,59,65,58,56,88,74,107,130,80,74,76,70,76,74,66,77,59,60,54,84,76,48,68,87,51,88,78,61,86,65,41,42,64,79,56,57,68,69,56,52,40,34,42,42,16,43,44,44,47,42,56,24,39,49,84,69,18,57,58,19,70,63,51,66,53,49,44,58,44,29,39,34,70,41,67,32,70,92,56,82,47,40,54,31,17,34,27,34,30,33,37,65,39,46,75,37,45,28,30,52,83,59,28,54,25,66,47,56,51,50,32,48,42,54,54,49,16,46,44,10,43,34,46,47,20,51,76,70,74,40,80,48,70,52,42,70,39,31,42,38,36,41,50,70,42,87,45,43,74,67,41,45,32,32,38,41,13,36,16,66,56,79,56,95,51,56,34,47,17,40,22,37,31,24,34,59,87,81,59,48,59,28,34,39,32,41,34,32,27,28,59,68,58,56,87,74,107

Radius of gyration: 21.35 Å; Cα contacts (8 Å, |Δi|>4): 901; chains: 2; bounding box: 60×64×53 Å

Sequence (380 aa):
MSSSQRKVWLDPASLADEGDISEIGGNLPDHIKQQSLNVYLNMGVSTPSRFGYKLGRSVKWIEYSIHKNPERNGRAEAITLGEIVVTEDMLNGADTFHGACLAYLIDICGNGPVVIFGLDRGLITTGISQSLNVTFHSPAHLGDCLRIKSTCFGVGKRIRTAKCEIYEKESGRMICSGLLTTMEPDASRLMSSSQRKVWLDPASLADEGDISEIGGNLPDHIKQQSLNVYLNMGVSTPSRFGYKLGRSVKWIEYSIHKNPERNGRAEAITLGEIVVTEDMLNGADTFHGACLAYLIDICGNGPVVIFGLDRGLITTGISQSLNVTFHSPAHLGDCLRIKSTCFGVGKRIRTAKCEIYEKESGRMICSGLLTTMEPDASRL

Foldseek 3Di:
DPPPPQPALDDLVPFDFDDDCPQEAEDDDPVLSRSLVRCLLCPQLNDPVDPCVVVSVQKAWHYWYWFQDVVVVGAIKIKTKIKGADAQVQADPVQWGDPVSVQSCCASVQCRRQSSVQVVVPHHRDFAWDDKFKDFDDTHHHGFMKMKMKMWRDHDPFKGKIKIWIAGDPPRHTGMIMMTMGGRDNSVVD/DPPPPQPALDDLVPFDFDDDCPQEAEDDDPVLSRSLVRCLLCPQLNDPVDPCVVVSVQKAWHYWYWFQDVVVVGAIKIKTKIKGADAQVQADPVQWGDPVSVQSCCASVQCRRQSSVQVVVPHHRDFDWDDKFKDFDDTHHHGFMKMKMKMWRDHDPFKGKIKIWIAGDPPRHTGMIMMIMGGRDNSVVD

Secondary structure (DSSP, 8-state):
--------S--GGGSPP-S--TT-EESS-HHHHHHHHHHIIIIII--TTSTTHHHHHT-EEEEEEEEEEGGGTTEEEEEEEEEEE--GGGB-TTSSB-HHHHHHHHHHHHHHHHHHHHHHTT-----EEEEEEEEE-S---TT-EEEEEEEE--B-SSEEEEEEEEEETTT--EEEEEEEEEE---GGG-/--------S--GGGSPP-S--TT-EESS-HHHHHHHHHHIIIIII--TTSTTHHHHHT-EEEEEEEEEEGGGTTEEEEEEEEEEE--GGGB-TTSSB-HHHHHHHHHHHHHHHHHHHHHHTT-----EEEEEEEEE-S---TT-EEEEEEEE--B-SSEEEEEEEEEETTT--EEEEEEEEEE---GGG-

Nearest PDB structures (foldseek):
  4ord-assembly1_A  TM=8.960E-01  e=5.922E-11  Danio rerio
  2h4u-assembly1_A  TM=9.340E-01  e=1.973E-10  Homo sapiens
  3f5o-assembly1_B  TM=8.249E-01  e=1.632E-10  Homo sapiens
  2cy9-assembly1_B  TM=8.475E-01  e=5.436E-10  Mus musculus
  2h4u-assembly1_D  TM=8.108E-01  e=9.613E-10  Homo sapiens

InterPro domains:
  IPR006683 Thioesterase domain [PF03061] (98-172)
  IPR029069 HotDog domain superfamily [SSF54637] (80-182)
  IPR039298 Acyl-coenzyme A thioesterase 13 [PTHR21660] (83-181)